Protein AF-A0A398AAV7-F1 (afdb_monomer)

Foldseek 3Di:
DDDDDDDDDDDDDDDDDDDDDPPDPQPKDKDDWDFFPDAAKDWQDFAPAWFKKKFAEEQFTQWIKTWAHHPNDTDTDDIFGAPDHDDMDMDGAPPPVKFWFKKKFAWDAPDPPGGIATQFIWTDIPVGIDDGDGDRDHHMDMDGHDQKGFGIKIAGYDSGGRIIMTIIGHPDPCPPVVVVVVVVVVVVVVVD

Secondary structure (DSSP, 8-state):
---------------------------EEEEEEEE-S-SEEEE----SEEEEEEEEESSSEEEEEEEEEETTEEEEPPPEE-S--SEEEEEE--TTT--EEEEEEEEE-SSTTSPPEEEEEEEEESS-EEEEEE---SEEEEEE-TT-EEEEEEEEESSSEEEEEEEEEPPP-THHHHHHHHHHHHHTTT--

Solvent-accessible surface area (backbone atoms only — not comparable to full-atom values): 10726 Å² total; per-residue (Å²): 137,85,79,86,86,80,90,79,88,84,85,88,78,90,78,91,76,80,87,84,82,85,68,78,78,74,68,63,47,79,48,77,68,50,57,28,89,42,55,47,79,50,67,80,50,83,48,74,24,54,37,33,43,38,41,27,18,48,81,26,33,12,22,42,34,39,28,30,26,54,93,90,38,83,42,74,56,71,74,44,29,33,89,54,53,85,44,74,51,76,48,75,45,61,60,86,87,28,43,41,29,30,43,34,34,14,23,33,44,92,48,98,90,48,64,27,22,28,11,19,44,28,44,28,38,81,82,51,75,47,68,79,42,46,32,92,46,71,51,74,49,75,49,74,49,86,78,37,34,47,17,27,46,32,34,18,25,42,71,30,24,10,21,44,24,39,31,29,42,58,69,74,78,55,74,60,59,56,52,50,54,52,49,51,58,52,53,63,63,71,80,104

Sequence (192 aa):
MRRMPFSIHCRHSLGHMDQQQQGDKNLSVFVGPWGGNGGTAWDDGIYHGVREIKLVYDHCIDSISLVYDKNGKAVRSEKHGGQGGNKTTEIKLQYPEEYLIGVSGYYCPVVHSGTPVIRSMTFKSNKQVYGPYGVEQGTPFSFSVNGGRIVGMNGRSGWYLDSIGFHLSRPKSTKVIHKLRKKIHWFTRMVA

Organism: Brassica campestris (NCBI:txid3711)

InterPro domains:
  IPR001229 Jacalin-like lectin domain [PF01419] (31-167)
  IPR001229 Jacalin-like lectin domain [PS51752] (28-170)
  IPR001229 Jacalin-like lectin domain [SM00915] (39-170)
  IPR033734 Jacalin-like lectin domain, plant [cd09612] (39-169)
  IPR036404 Jacalin-like lectin domain superfamily [G3DSA:2.100.10.30] (14-169)
  IPR036404 Jacalin-like lectin domain superfamily [SSF51101] (31-168)

pLDDT: mean 83.16, std 23.88, range [27.45, 98.88]

Structure (mmCIF, N/CA/C/O backbone):
data_AF-A0A398AAV7-F1
#
_entry.id   AF-A0A398AAV7-F1
#
loop_
_atom_site.group_PDB
_atom_site.id
_atom_site.type_symbol
_atom_site.label_atom_id
_atom_site.label_alt_id
_atom_site.label_comp_id
_atom_site.label_asym_id
_atom_site.label_entity_id
_atom_site.label_seq_id
_atom_site.pdbx_PDB_ins_code
_atom_site.Cartn_x
_atom_site.Cartn_y
_atom_site.Cartn_z
_atom_site.occupancy
_atom_site.B_iso_or_equiv
_atom_site.auth_seq_id
_atom_site.auth_comp_id
_atom_site.auth_asym_id
_atom_site.auth_atom_id
_atom_site.pdbx_PDB_model_num
ATOM 1 N N . MET A 1 1 ? 29.484 -51.579 46.350 1.00 40.28 1 MET A N 1
ATOM 2 C CA . MET A 1 1 ? 28.497 -50.495 46.579 1.00 40.28 1 MET A CA 1
ATOM 3 C C . MET A 1 1 ? 27.115 -51.138 46.681 1.00 40.28 1 MET A C 1
ATOM 5 O O . MET A 1 1 ? 26.643 -51.674 45.699 1.00 40.28 1 MET A O 1
ATOM 9 N N . ARG A 1 2 ? 26.695 -51.547 47.884 1.00 32.09 2 ARG A N 1
ATOM 10 C CA . ARG A 1 2 ? 25.664 -50.909 48.737 1.00 32.09 2 ARG A CA 1
ATOM 11 C C . ARG A 1 2 ? 24.316 -50.615 48.041 1.00 32.09 2 ARG A C 1
ATOM 13 O O . ARG A 1 2 ? 24.199 -49.611 47.364 1.00 32.09 2 ARG A O 1
ATOM 20 N N . ARG A 1 3 ? 23.344 -51.478 48.390 1.00 31.30 3 ARG A N 1
ATOM 21 C CA . ARG A 1 3 ? 21.891 -51.283 48.610 1.00 31.30 3 ARG A CA 1
ATOM 22 C C . ARG A 1 3 ? 21.035 -50.722 47.453 1.00 31.30 3 ARG A C 1
ATOM 24 O O . ARG A 1 3 ? 21.201 -49.585 47.042 1.00 31.30 3 ARG A O 1
ATOM 31 N N . MET A 1 4 ? 20.028 -51.521 47.060 1.00 40.75 4 MET A N 1
ATOM 32 C CA . MET A 1 4 ? 18.739 -51.081 46.475 1.00 40.75 4 MET A CA 1
ATOM 33 C C . MET A 1 4 ? 18.204 -49.858 47.250 1.00 40.75 4 MET A C 1
ATOM 35 O O . MET A 1 4 ? 18.535 -49.763 48.443 1.00 40.75 4 MET A O 1
ATOM 39 N N . PRO A 1 5 ? 17.345 -48.977 46.677 1.00 42.31 5 PRO A N 1
ATOM 40 C CA . PRO A 1 5 ? 15.913 -49.237 46.907 1.00 42.31 5 PRO A CA 1
ATOM 41 C C . PRO A 1 5 ? 14.828 -48.496 46.059 1.00 42.31 5 PRO A C 1
ATOM 43 O O . PRO A 1 5 ? 15.099 -47.605 45.266 1.00 42.31 5 PRO A O 1
ATOM 46 N N . PHE A 1 6 ? 13.578 -48.867 46.384 1.00 29.17 6 PHE A N 1
ATOM 47 C CA . PHE A 1 6 ? 12.321 -48.095 46.470 1.00 29.17 6 PHE A CA 1
ATOM 48 C C . PHE A 1 6 ? 11.616 -47.571 45.206 1.00 29.17 6 PHE A C 1
ATOM 50 O O . PHE A 1 6 ? 11.973 -46.563 44.608 1.00 29.17 6 PHE A O 1
ATOM 57 N N . SER A 1 7 ? 10.450 -48.179 44.958 1.00 37.31 7 SER A N 1
ATOM 58 C CA . SER A 1 7 ? 9.261 -47.476 44.475 1.00 37.31 7 SER A CA 1
ATOM 59 C C . SER A 1 7 ? 8.739 -46.548 45.582 1.00 37.31 7 SER A C 1
ATOM 61 O O . SER A 1 7 ? 8.558 -46.993 46.717 1.00 37.31 7 SER A O 1
ATOM 63 N N . ILE A 1 8 ? 8.500 -45.274 45.256 1.00 39.28 8 ILE A N 1
ATOM 64 C CA . ILE A 1 8 ? 7.784 -44.309 46.100 1.00 39.28 8 ILE A CA 1
ATOM 65 C C . ILE A 1 8 ? 6.620 -43.752 45.283 1.00 39.28 8 ILE A C 1
ATOM 67 O O . ILE A 1 8 ? 6.800 -43.078 44.272 1.00 39.28 8 ILE A O 1
ATOM 71 N N . HIS A 1 9 ? 5.415 -44.037 45.760 1.00 34.78 9 HIS A N 1
ATOM 72 C CA . HIS A 1 9 ? 4.228 -43.233 45.510 1.00 34.78 9 HIS A CA 1
ATOM 73 C C . HIS A 1 9 ? 4.334 -41.922 46.300 1.00 34.78 9 HIS A C 1
ATOM 75 O O . HIS A 1 9 ? 4.628 -41.961 47.492 1.00 34.78 9 HIS A O 1
ATOM 81 N N . CYS A 1 10 ? 3.976 -40.788 45.694 1.00 27.66 10 CYS A N 1
ATOM 82 C CA . CYS A 1 10 ? 3.442 -39.659 46.452 1.00 27.66 10 CYS A CA 1
ATOM 83 C C . CYS A 1 10 ? 2.371 -38.915 45.640 1.00 27.66 10 CYS A C 1
ATOM 85 O O . CYS A 1 10 ? 2.577 -38.566 44.480 1.00 27.66 10 CYS A O 1
ATOM 87 N N . ARG A 1 11 ? 1.203 -38.747 46.270 1.00 34.62 11 ARG A N 1
ATOM 88 C CA . ARG A 1 11 ? 0.033 -37.979 45.820 1.00 34.62 11 ARG A CA 1
ATOM 89 C C . ARG A 1 11 ? 0.125 -36.523 46.302 1.00 34.62 11 ARG A C 1
ATOM 91 O O . ARG A 1 11 ? 0.827 -36.243 47.265 1.00 34.62 11 ARG A O 1
ATOM 98 N N . HIS A 1 12 ? -0.762 -35.703 45.722 1.00 27.45 12 HIS A N 1
ATOM 99 C CA . HIS A 1 12 ? -1.171 -34.329 46.074 1.00 27.45 12 HIS A CA 1
ATOM 100 C C . HIS A 1 12 ? -0.272 -33.235 45.470 1.00 27.45 12 HIS A C 1
ATOM 102 O O . HIS A 1 12 ? 0.939 -33.364 45.466 1.00 27.45 12 HIS A O 1
ATOM 108 N N . SER A 1 13 ? -0.774 -32.130 44.918 1.00 28.39 13 SER A N 1
ATOM 109 C CA . SER A 1 13 ? -2.087 -31.491 45.027 1.00 28.39 13 SER A CA 1
ATOM 110 C C . SER A 1 13 ? -2.306 -30.538 43.842 1.00 28.39 13 SER A C 1
ATOM 112 O O . SER A 1 13 ? -1.350 -29.956 43.343 1.00 28.39 13 SER A O 1
ATOM 114 N N . LEU A 1 14 ? -3.573 -30.394 43.447 1.00 32.94 14 LEU A N 1
ATOM 115 C CA . LEU A 1 14 ? -4.232 -29.212 42.871 1.00 32.94 14 LEU A CA 1
ATOM 116 C C . LEU A 1 14 ? -3.358 -28.139 42.190 1.00 32.94 14 LEU A C 1
ATOM 118 O O . LEU A 1 14 ? -2.832 -27.234 42.831 1.00 32.94 14 LEU A O 1
ATOM 122 N N . GLY A 1 15 ? -3.394 -28.155 40.859 1.00 28.11 15 GLY A N 1
ATOM 123 C CA . GLY A 1 15 ? -3.260 -26.970 40.019 1.00 28.11 15 GLY A CA 1
ATOM 124 C C . GLY A 1 15 ? -4.440 -26.927 39.053 1.00 28.11 15 GLY A C 1
ATOM 125 O O . GLY A 1 15 ? -4.391 -27.525 37.984 1.00 28.11 15 GLY A O 1
ATOM 126 N N . HIS A 1 16 ? -5.525 -26.269 39.463 1.00 33.84 16 HIS A N 1
ATOM 127 C CA . HIS A 1 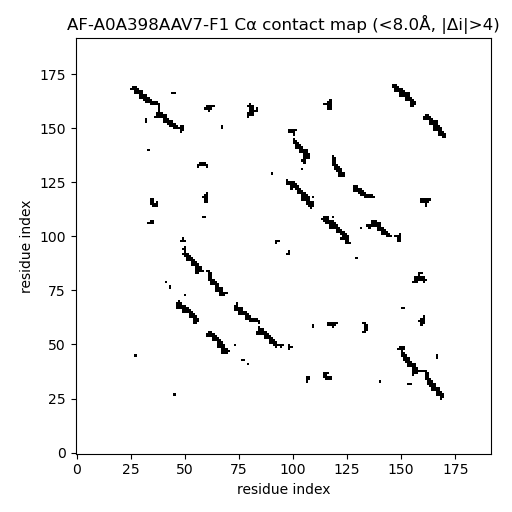16 ? -6.538 -25.761 38.541 1.00 33.84 16 HIS A CA 1
ATOM 128 C C . HIS A 1 16 ? -5.832 -24.780 37.597 1.00 33.84 16 HIS A C 1
ATOM 130 O O . HIS A 1 16 ? -5.336 -23.762 38.069 1.00 33.84 16 HIS A O 1
ATOM 136 N N . MET A 1 17 ? -5.785 -25.068 36.298 1.00 29.25 17 MET A N 1
ATOM 137 C CA . MET A 1 17 ? -5.593 -24.043 35.272 1.00 29.25 17 MET A CA 1
ATOM 138 C C . MET A 1 17 ? -6.523 -24.347 34.103 1.00 29.25 17 MET A C 1
ATOM 140 O O . MET A 1 17 ? -6.237 -25.152 33.223 1.00 29.25 17 MET A O 1
ATOM 144 N N . ASP A 1 18 ? -7.698 -23.745 34.245 1.00 30.50 18 ASP A N 1
ATOM 145 C CA . ASP A 1 18 ? -8.522 -23.096 33.238 1.00 30.50 18 ASP A CA 1
ATOM 146 C C . ASP A 1 18 ? -8.671 -23.742 31.860 1.00 30.50 18 ASP A C 1
ATOM 148 O O . ASP A 1 18 ? -7.804 -23.761 30.987 1.00 30.50 18 ASP A O 1
ATOM 152 N N . GLN A 1 19 ? -9.915 -24.169 31.668 1.00 33.09 19 GLN A N 1
ATOM 153 C CA . GLN A 1 19 ? -10.574 -24.313 30.390 1.00 33.09 19 GLN A CA 1
ATOM 154 C C . GLN A 1 19 ? -10.477 -23.031 29.543 1.00 33.09 19 GLN A C 1
ATOM 156 O O . GLN A 1 19 ? -10.442 -21.917 30.055 1.00 33.09 19 GLN A O 1
ATOM 161 N N . GLN A 1 20 ? -10.663 -23.248 28.239 1.00 35.56 20 GLN A N 1
ATOM 162 C CA . GLN A 1 20 ? -11.056 -22.290 27.201 1.00 35.56 20 GLN A CA 1
ATOM 163 C C . GLN A 1 20 ? -9.919 -21.607 26.437 1.00 35.56 20 GLN A C 1
ATOM 165 O O . GLN A 1 20 ? -9.517 -20.485 26.708 1.00 35.56 20 GLN A O 1
ATOM 170 N N . GLN A 1 21 ? -9.583 -22.219 25.302 1.00 39.88 21 GLN A N 1
ATOM 171 C CA . GLN A 1 21 ? -9.499 -21.475 24.047 1.00 39.88 21 GLN A CA 1
ATOM 172 C C . GLN A 1 21 ? -10.132 -22.300 22.921 1.00 39.88 21 GLN A C 1
ATOM 174 O O . GLN A 1 21 ? -9.492 -22.738 21.970 1.00 39.88 21 GLN A O 1
ATOM 179 N N . GLN A 1 22 ? -11.452 -22.483 23.012 1.00 35.97 22 GLN A N 1
ATOM 180 C CA . GLN A 1 22 ? -12.274 -22.710 21.824 1.00 35.97 22 GLN A CA 1
ATOM 181 C C . GLN A 1 22 ? -12.366 -21.360 21.093 1.00 35.97 22 GLN A C 1
ATOM 183 O O . GLN A 1 22 ? -13.341 -20.623 21.222 1.00 35.97 22 GLN A O 1
ATOM 188 N N . GLY A 1 23 ? -11.276 -20.978 20.425 1.00 31.22 23 GLY A N 1
ATOM 189 C CA . GLY A 1 23 ? -11.161 -19.710 19.718 1.00 31.22 23 GLY A CA 1
ATOM 190 C C . GLY A 1 23 ? -12.145 -19.661 18.558 1.00 31.22 23 GLY A C 1
ATOM 191 O O . GLY A 1 23 ? -12.035 -20.426 17.601 1.00 31.22 23 GLY A O 1
ATOM 192 N N . ASP A 1 24 ? -13.112 -18.755 18.662 1.00 40.06 24 ASP A N 1
ATOM 193 C CA . ASP A 1 24 ? -13.909 -18.242 17.557 1.00 40.06 24 ASP A CA 1
ATOM 194 C C . ASP A 1 24 ? -13.027 -18.078 16.307 1.00 40.06 24 ASP A C 1
ATOM 196 O O . ASP A 1 24 ? -12.199 -17.166 16.238 1.00 40.06 24 ASP A O 1
ATOM 200 N N . LYS A 1 25 ? -13.185 -18.957 15.312 1.00 43.78 25 LYS A N 1
ATOM 201 C CA . LYS A 1 25 ? -12.538 -18.793 14.008 1.00 43.78 25 LYS A CA 1
ATOM 202 C C . LYS A 1 25 ? -13.122 -17.533 13.370 1.00 43.78 25 LYS A C 1
ATOM 204 O O . LYS A 1 25 ? -14.162 -17.590 12.716 1.00 43.78 25 LYS A O 1
ATOM 209 N N . ASN A 1 26 ? -12.491 -16.380 13.592 1.00 56.53 26 ASN A N 1
ATOM 210 C CA . ASN A 1 26 ? -12.709 -15.203 12.762 1.00 56.53 26 ASN A CA 1
ATOM 211 C C . ASN A 1 26 ? -12.429 -15.644 11.324 1.00 56.53 26 ASN A C 1
ATOM 213 O O . ASN A 1 26 ? -11.292 -15.946 10.979 1.00 56.53 26 ASN A O 1
ATOM 217 N N . LEU A 1 27 ? -13.483 -15.761 10.514 1.00 64.12 27 LEU A N 1
ATOM 218 C CA . LEU A 1 27 ? -13.371 -16.095 9.099 1.00 64.12 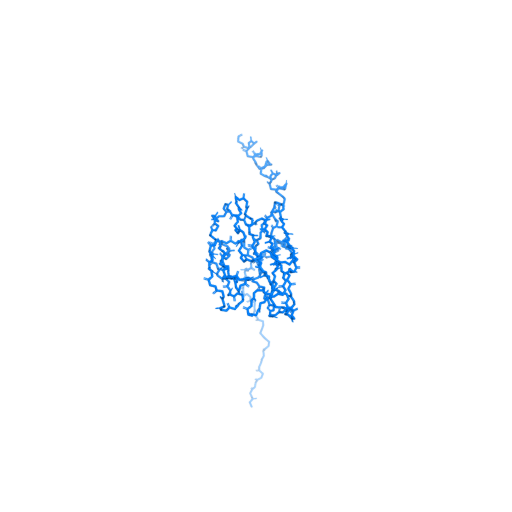27 LEU A CA 1
ATOM 219 C C . LEU A 1 27 ? -12.718 -14.904 8.395 1.00 64.12 27 LEU A C 1
ATOM 221 O O . LEU A 1 27 ? -13.403 -13.979 7.955 1.00 64.12 27 LEU A O 1
ATOM 225 N N . SER A 1 28 ? -11.389 -14.902 8.350 1.00 74.62 28 SER A N 1
ATOM 226 C CA . SER A 1 28 ? -10.622 -13.986 7.523 1.00 74.62 28 SER A CA 1
ATOM 227 C C . SER A 1 28 ? -10.657 -14.475 6.081 1.00 74.62 28 SER A C 1
ATOM 229 O O . SER A 1 28 ? -10.368 -15.641 5.813 1.00 74.62 28 SER A O 1
ATOM 231 N N . VAL A 1 29 ? -11.027 -13.596 5.153 1.00 88.69 29 VAL A N 1
ATOM 232 C CA . VAL A 1 29 ? -11.006 -13.894 3.714 1.00 88.69 29 VAL A CA 1
ATOM 233 C C . VAL A 1 29 ? -9.781 -13.230 3.108 1.00 88.69 29 VAL A C 1
ATOM 235 O O . VAL A 1 29 ? -9.521 -12.063 3.392 1.00 88.69 29 VAL A O 1
ATOM 238 N N . PHE A 1 30 ? -9.060 -13.966 2.271 1.00 91.50 30 PHE A N 1
ATOM 239 C CA . PHE A 1 30 ? -7.943 -13.447 1.496 1.00 91.50 30 PHE A CA 1
ATOM 240 C C . PHE A 1 30 ? -8.401 -13.063 0.082 1.00 91.50 30 PHE A C 1
ATOM 242 O O . PHE A 1 30 ? -9.197 -13.785 -0.522 1.00 91.50 30 PHE A O 1
ATOM 249 N N . VAL A 1 31 ? -7.911 -11.937 -0.442 1.00 94.12 31 VAL A N 1
ATOM 250 C CA . VAL A 1 31 ? -8.149 -11.494 -1.824 1.00 94.12 31 VAL A CA 1
ATOM 251 C C . VAL A 1 31 ? -6.855 -11.002 -2.477 1.00 94.12 31 VAL A C 1
ATOM 253 O O . VAL A 1 31 ? -6.058 -10.311 -1.840 1.00 94.12 31 VAL A O 1
ATOM 256 N N . GLY A 1 32 ? -6.674 -11.336 -3.757 1.00 94.56 32 GLY A N 1
ATOM 257 C CA . GLY A 1 32 ? -5.451 -11.065 -4.518 1.00 94.56 32 GLY A CA 1
ATOM 258 C C . GLY A 1 32 ? -4.505 -12.281 -4.571 1.00 94.56 32 GLY A C 1
ATOM 259 O O . GLY A 1 32 ? -4.984 -13.412 -4.459 1.00 94.56 32 GLY A O 1
ATOM 260 N N . PRO A 1 33 ? -3.184 -12.074 -4.743 1.00 96.81 33 PRO A N 1
ATOM 261 C CA . PRO A 1 33 ? -2.532 -10.783 -4.966 1.00 96.81 33 PRO A CA 1
ATOM 262 C C . PRO A 1 33 ? -2.724 -10.273 -6.406 1.00 96.81 33 PRO A C 1
ATOM 264 O O . PRO A 1 33 ? -2.848 -11.057 -7.345 1.00 96.81 33 PRO A O 1
ATOM 267 N N . TRP A 1 34 ? -2.723 -8.952 -6.584 1.00 98.62 34 TRP A N 1
ATOM 268 C CA . TRP A 1 34 ? -2.610 -8.295 -7.893 1.00 98.62 34 TRP A CA 1
ATOM 269 C C . TRP A 1 34 ? -1.186 -7.791 -8.085 1.00 98.62 34 TRP A C 1
ATOM 271 O O . TRP A 1 34 ? -0.575 -7.343 -7.119 1.00 98.62 34 TRP A O 1
ATOM 281 N N . GLY A 1 35 ? -0.664 -7.834 -9.310 1.00 98.25 35 GLY A N 1
ATOM 282 C CA . GLY A 1 35 ? 0.705 -7.419 -9.623 1.00 98.25 35 GLY A CA 1
ATOM 283 C C . GLY A 1 35 ? 1.512 -8.513 -10.319 1.00 98.25 35 GLY A C 1
ATOM 284 O O . GLY A 1 35 ? 0.947 -9.383 -10.984 1.00 98.25 35 GLY A O 1
ATOM 285 N N . GLY A 1 36 ? 2.837 -8.441 -10.204 1.00 97.62 36 GLY A N 1
ATOM 286 C CA . GLY A 1 36 ? 3.769 -9.401 -10.794 1.00 97.62 36 GLY A CA 1
ATOM 287 C C . GLY A 1 36 ? 4.317 -10.439 -9.813 1.00 97.62 36 GLY A C 1
ATOM 288 O O . GLY A 1 36 ? 4.134 -10.366 -8.600 1.00 97.62 36 GLY A O 1
ATOM 289 N N . ASN A 1 37 ? 5.052 -11.407 -10.368 1.00 97.19 37 ASN A N 1
ATOM 290 C CA . ASN A 1 37 ? 5.691 -12.501 -9.623 1.00 97.19 37 ASN A CA 1
ATOM 291 C C . ASN A 1 37 ? 7.131 -12.184 -9.172 1.00 97.19 37 ASN A C 1
ATOM 293 O O . ASN A 1 37 ? 7.828 -13.076 -8.688 1.00 97.19 37 ASN A O 1
ATOM 297 N N . GLY A 1 38 ? 7.589 -10.940 -9.351 1.00 97.12 38 GLY A N 1
ATOM 298 C CA . GLY A 1 38 ? 8.912 -10.489 -8.920 1.00 97.12 38 GLY A CA 1
ATOM 299 C C . GLY A 1 38 ? 9.030 -10.366 -7.398 1.00 97.12 38 GLY A C 1
ATOM 300 O O . GLY A 1 38 ? 8.103 -10.702 -6.656 1.00 97.12 38 GLY A O 1
ATOM 301 N N . GLY A 1 39 ? 10.193 -9.912 -6.931 1.00 97.56 39 GLY A N 1
ATOM 302 C CA . GLY A 1 39 ? 10.461 -9.684 -5.510 1.00 97.56 39 GLY A CA 1
ATOM 303 C C . GLY A 1 39 ? 10.344 -10.927 -4.616 1.00 97.56 39 GLY A C 1
ATOM 304 O O . GLY A 1 39 ? 10.193 -12.064 -5.079 1.00 97.56 39 GLY A O 1
ATOM 305 N N . THR A 1 40 ? 10.391 -10.692 -3.305 1.00 98.56 40 THR A N 1
ATOM 306 C CA . THR A 1 40 ? 10.217 -11.708 -2.256 1.00 98.56 40 THR A CA 1
ATOM 307 C C . THR A 1 40 ? 8.832 -11.581 -1.634 1.00 98.56 40 THR A C 1
ATOM 309 O O . THR A 1 40 ? 8.347 -10.469 -1.428 1.00 98.56 40 THR A O 1
ATOM 312 N N . ALA A 1 41 ? 8.189 -12.717 -1.348 1.00 98.62 41 ALA A N 1
ATOM 313 C CA . ALA A 1 41 ? 6.881 -12.739 -0.701 1.00 98.62 41 ALA A CA 1
ATOM 314 C C . ALA A 1 41 ? 6.957 -12.274 0.758 1.00 98.62 41 ALA A C 1
ATOM 316 O O . ALA A 1 41 ? 7.909 -12.595 1.469 1.00 98.62 41 ALA A O 1
ATOM 317 N N . TRP A 1 42 ? 5.921 -11.574 1.203 1.00 98.75 42 TRP A N 1
ATOM 318 C CA . TRP A 1 42 ? 5.745 -11.125 2.579 1.00 98.75 42 TRP A CA 1
ATOM 319 C C . TRP A 1 42 ? 4.262 -11.172 2.956 1.00 98.75 42 TRP A C 1
ATOM 321 O O . TRP A 1 42 ? 3.386 -11.066 2.096 1.00 98.75 42 TRP A O 1
ATOM 331 N N . ASP A 1 43 ? 3.980 -11.346 4.244 1.00 98.50 43 ASP A N 1
ATOM 332 C CA . ASP A 1 43 ? 2.633 -11.307 4.813 1.00 98.50 43 ASP A CA 1
ATOM 333 C C . ASP A 1 43 ? 2.728 -10.710 6.218 1.00 98.50 43 ASP A C 1
ATOM 335 O O . ASP A 1 43 ? 3.400 -11.275 7.083 1.00 98.50 43 ASP A O 1
ATOM 339 N N . ASP A 1 44 ? 2.078 -9.568 6.447 1.00 98.38 44 ASP A N 1
ATOM 340 C CA . ASP A 1 44 ? 2.047 -8.951 7.778 1.00 98.38 44 ASP A CA 1
ATOM 341 C C . ASP A 1 44 ? 1.163 -9.754 8.752 1.00 98.38 44 ASP A C 1
ATOM 343 O O . ASP A 1 44 ? 1.268 -9.621 9.971 1.00 98.38 44 ASP A O 1
ATOM 347 N N . GLY A 1 45 ? 0.280 -10.607 8.228 1.00 96.88 45 GLY A N 1
ATOM 348 C CA . GLY A 1 45 ? -0.696 -11.372 8.982 1.00 96.88 45 GLY A CA 1
ATOM 349 C C . GLY A 1 45 ? -1.999 -10.610 9.222 1.00 96.88 45 GLY A C 1
ATOM 350 O O . GLY A 1 45 ? -2.344 -9.645 8.539 1.00 96.88 45 GLY A O 1
ATOM 351 N N . ILE A 1 46 ? -2.772 -11.086 10.200 1.00 96.31 46 ILE A N 1
ATOM 352 C CA . ILE A 1 46 ? -4.124 -10.597 10.490 1.00 96.31 46 ILE A CA 1
ATOM 353 C C . ILE A 1 46 ? -4.127 -9.796 11.792 1.00 96.31 46 ILE A C 1
ATOM 355 O O . ILE A 1 46 ? -3.704 -10.274 12.847 1.00 96.31 46 ILE A O 1
ATOM 359 N N . TYR A 1 47 ? -4.691 -8.595 11.720 1.00 96.75 47 TYR A N 1
ATOM 360 C CA . TYR A 1 47 ? -4.825 -7.652 12.824 1.00 96.75 47 TYR A CA 1
ATOM 361 C C . TYR A 1 47 ? -6.295 -7.329 13.106 1.00 96.75 47 TYR A C 1
ATOM 363 O O . TYR A 1 47 ? -7.216 -7.953 12.581 1.00 96.75 47 TYR A O 1
ATOM 371 N N . HIS A 1 48 ? -6.541 -6.351 13.978 1.00 94.94 48 HIS A N 1
ATOM 372 C CA . HIS A 1 48 ? -7.893 -5.862 14.228 1.00 94.94 48 HIS A CA 1
ATOM 373 C C . HIS A 1 48 ? -8.296 -4.824 13.184 1.00 94.94 48 HIS A C 1
ATOM 375 O O . HIS A 1 48 ? -9.460 -4.796 12.793 1.00 94.94 48 HIS A O 1
ATOM 381 N N . GLY A 1 49 ? -7.360 -4.027 12.672 1.00 95.69 49 GLY A N 1
ATOM 382 C CA . GLY A 1 49 ? -7.598 -3.072 11.593 1.00 95.69 49 GLY A CA 1
ATOM 383 C C . GLY A 1 49 ? -6.339 -2.296 11.221 1.00 95.69 49 GLY A C 1
ATOM 384 O O . GLY A 1 49 ? -5.295 -2.456 11.849 1.00 95.69 49 GLY A O 1
ATOM 385 N N . VAL A 1 50 ? -6.452 -1.451 10.201 1.00 98.31 50 VAL A N 1
ATOM 386 C CA . VAL A 1 50 ? -5.399 -0.520 9.773 1.00 98.31 50 VAL A CA 1
ATOM 387 C C . VAL A 1 50 ? -5.632 0.835 10.442 1.00 98.31 50 VAL A C 1
ATOM 389 O O . VAL A 1 50 ? -6.769 1.300 10.494 1.00 98.31 50 VAL A O 1
ATOM 392 N N . ARG A 1 51 ? -4.568 1.457 10.955 1.00 98.75 51 ARG A N 1
ATOM 393 C CA . ARG A 1 51 ? -4.572 2.811 11.537 1.00 98.75 51 ARG A CA 1
ATOM 394 C C . ARG A 1 51 ? -3.902 3.820 10.609 1.00 98.75 51 ARG A C 1
ATOM 396 O O . ARG A 1 51 ? -4.414 4.920 10.429 1.00 98.75 51 ARG A O 1
ATOM 403 N N . GLU A 1 52 ? -2.776 3.435 10.017 1.00 98.81 52 GLU A N 1
ATOM 404 C CA . GLU A 1 52 ? -1.993 4.300 9.135 1.00 98.81 52 GLU A CA 1
ATOM 405 C C . GLU A 1 52 ? -1.430 3.511 7.956 1.00 98.81 52 GLU A C 1
ATOM 407 O O . GLU A 1 52 ? -1.072 2.339 8.101 1.00 98.81 52 GLU A O 1
ATOM 412 N N . ILE A 1 53 ? -1.334 4.172 6.805 1.00 98.88 53 ILE A N 1
ATOM 413 C CA . ILE A 1 53 ? -0.667 3.670 5.604 1.00 98.88 53 ILE A CA 1
ATOM 414 C C . ILE A 1 53 ? 0.356 4.714 5.183 1.00 98.88 53 ILE A C 1
ATOM 416 O O . ILE A 1 53 ? 0.011 5.883 5.018 1.00 98.88 53 ILE A O 1
ATOM 420 N N . LYS A 1 54 ? 1.593 4.292 4.959 1.00 98.81 54 LYS A N 1
ATOM 421 C CA . LYS A 1 54 ? 2.631 5.125 4.364 1.00 98.81 54 LYS A CA 1
ATOM 422 C C . LYS A 1 54 ? 3.051 4.526 3.034 1.00 98.81 54 LYS A C 1
ATOM 424 O O . LYS A 1 54 ? 3.474 3.372 2.993 1.00 98.81 54 LYS A O 1
ATOM 429 N N . LEU A 1 55 ? 2.954 5.324 1.975 1.00 98.56 55 LEU A N 1
ATOM 430 C CA . LEU A 1 55 ? 3.456 4.984 0.647 1.00 98.56 55 LEU A CA 1
ATOM 431 C C . LEU A 1 55 ? 4.624 5.892 0.276 1.00 98.56 55 LEU A C 1
ATOM 433 O O . LEU A 1 55 ? 4.569 7.102 0.508 1.00 98.56 55 LEU A O 1
ATOM 437 N N . VAL A 1 56 ? 5.624 5.307 -0.373 1.00 98.81 56 VAL A N 1
ATOM 438 C CA . VAL A 1 56 ? 6.650 6.023 -1.136 1.00 98.81 56 VAL A CA 1
ATOM 439 C C . VAL A 1 56 ? 6.470 5.651 -2.602 1.00 98.81 56 VAL A C 1
ATOM 441 O O . VAL A 1 56 ? 6.298 4.473 -2.917 1.00 98.81 56 VAL A O 1
ATOM 444 N N . TYR A 1 57 ? 6.434 6.645 -3.484 1.00 98.62 57 TYR A N 1
ATOM 445 C CA . TYR A 1 57 ? 6.109 6.445 -4.893 1.00 98.62 57 TYR A CA 1
ATOM 446 C C . TYR A 1 57 ? 6.718 7.526 -5.791 1.00 98.62 57 TYR A C 1
ATOM 448 O O . TYR A 1 57 ? 7.085 8.612 -5.337 1.00 98.62 57 TYR A O 1
ATOM 456 N N . ASP A 1 58 ? 6.763 7.235 -7.088 1.00 96.25 58 ASP A N 1
ATOM 457 C CA . ASP A 1 58 ? 6.838 8.237 -8.155 1.00 96.25 58 ASP A CA 1
ATOM 458 C C . ASP A 1 58 ? 6.127 7.722 -9.418 1.00 96.25 58 ASP A C 1
ATOM 460 O O . ASP A 1 58 ? 4.914 7.880 -9.554 1.00 96.25 58 ASP A O 1
ATOM 464 N N . HIS A 1 59 ? 6.842 7.021 -10.305 1.00 95.56 59 HIS A N 1
ATOM 465 C CA . HIS A 1 59 ? 6.272 6.385 -11.502 1.00 95.56 59 HIS A CA 1
ATOM 466 C C . HIS A 1 59 ? 5.580 5.035 -11.226 1.00 95.56 59 HIS A C 1
ATOM 468 O O . HIS A 1 59 ? 4.859 4.509 -12.082 1.00 95.56 59 HIS A O 1
ATOM 474 N N . CYS A 1 60 ? 5.818 4.474 -10.045 1.00 98.06 60 CYS A N 1
ATOM 475 C CA . CYS A 1 60 ? 5.216 3.273 -9.477 1.00 98.06 60 CYS A CA 1
ATOM 476 C C . CYS A 1 60 ? 5.213 3.391 -7.948 1.00 98.06 60 CYS A C 1
ATOM 478 O O . CYS A 1 60 ? 5.711 4.377 -7.402 1.00 98.06 60 CYS A O 1
ATOM 480 N N . ILE A 1 61 ? 4.658 2.398 -7.256 1.00 98.75 61 ILE A N 1
ATOM 481 C CA . ILE A 1 61 ? 4.779 2.294 -5.803 1.00 98.75 61 ILE A CA 1
ATOM 482 C C . ILE A 1 61 ? 6.137 1.675 -5.462 1.00 98.75 61 ILE A C 1
ATOM 484 O O . ILE A 1 61 ? 6.374 0.492 -5.711 1.00 98.75 61 ILE A O 1
ATOM 488 N N . ASP A 1 62 ? 7.027 2.477 -4.885 1.00 98.69 62 ASP A N 1
ATOM 489 C CA . ASP A 1 62 ? 8.353 2.039 -4.453 1.00 98.69 62 ASP A CA 1
ATOM 490 C C . ASP A 1 62 ? 8.285 1.220 -3.175 1.00 98.69 62 ASP A C 1
ATOM 492 O O . ASP A 1 62 ? 8.883 0.148 -3.097 1.00 98.69 62 ASP A O 1
ATOM 496 N N . SER A 1 63 ? 7.548 1.706 -2.175 1.00 98.81 63 SER A N 1
ATOM 497 C CA . SER A 1 63 ? 7.337 0.949 -0.946 1.00 98.81 63 SER A CA 1
ATOM 498 C C . SER A 1 63 ? 6.049 1.303 -0.214 1.00 98.81 63 SER A C 1
ATOM 500 O O . SER A 1 63 ? 5.488 2.390 -0.370 1.00 98.81 63 SER A O 1
ATOM 502 N N . ILE A 1 64 ? 5.604 0.364 0.619 1.00 98.88 64 ILE A N 1
ATOM 503 C CA . ILE A 1 64 ? 4.470 0.500 1.529 1.00 98.88 64 ILE A CA 1
ATOM 504 C C . ILE A 1 64 ? 4.872 0.050 2.938 1.00 98.88 64 ILE A C 1
ATOM 506 O O . ILE A 1 64 ? 5.636 -0.895 3.117 1.00 98.88 64 ILE A O 1
ATOM 510 N N . SER A 1 65 ? 4.355 0.732 3.955 1.00 98.69 65 SER A N 1
ATOM 511 C CA . SER A 1 65 ? 4.396 0.283 5.350 1.00 98.69 65 SER A CA 1
ATOM 512 C C . SER A 1 65 ? 3.119 0.711 6.061 1.00 98.69 65 SER A C 1
ATOM 514 O O . SER A 1 65 ? 2.465 1.674 5.651 1.00 98.69 65 SER A O 1
ATOM 516 N N . LEU A 1 66 ? 2.749 -0.007 7.115 1.00 98.69 66 LEU A N 1
ATOM 517 C CA . LEU A 1 66 ? 1.485 0.170 7.808 1.00 98.69 66 LEU A CA 1
ATOM 518 C C . LEU A 1 66 ? 1.680 0.306 9.314 1.00 98.69 66 LEU A C 1
ATOM 520 O O . LEU A 1 66 ? 2.640 -0.190 9.905 1.00 98.69 66 LEU A O 1
ATOM 524 N N . VAL A 1 67 ? 0.707 0.952 9.947 1.00 98.81 67 VAL A N 1
ATOM 525 C CA . VAL A 1 67 ? 0.459 0.810 11.379 1.00 98.81 67 VAL A CA 1
ATOM 526 C C . VAL A 1 67 ? -0.881 0.115 11.538 1.00 98.81 67 VAL A C 1
ATOM 528 O O . VAL A 1 67 ? -1.917 0.636 11.125 1.00 98.81 67 VAL A O 1
ATOM 531 N N . TYR A 1 68 ? -0.862 -1.058 12.153 1.00 98.75 68 TYR A N 1
ATOM 532 C CA . TYR A 1 68 ? -2.041 -1.851 12.455 1.00 98.75 68 TYR A CA 1
ATOM 533 C C . TYR A 1 68 ? -2.507 -1.646 13.895 1.00 98.75 68 TYR A C 1
ATOM 535 O O . TYR A 1 68 ? -1.755 -1.211 14.769 1.00 98.75 68 TYR A O 1
ATOM 543 N N . ASP A 1 69 ? -3.759 -2.006 14.156 1.00 98.38 69 ASP A N 1
ATOM 544 C CA . ASP A 1 69 ? -4.289 -2.188 15.499 1.00 98.38 69 ASP A CA 1
ATOM 545 C C . ASP A 1 69 ? -4.202 -3.654 15.937 1.00 98.38 69 ASP A C 1
ATOM 547 O O . ASP A 1 69 ? -4.758 -4.547 15.293 1.00 98.38 69 ASP A O 1
ATOM 551 N N . LYS A 1 70 ? -3.566 -3.912 17.078 1.00 96.56 70 LYS A N 1
ATOM 552 C CA . LYS A 1 70 ? -3.549 -5.218 17.740 1.00 96.56 70 LYS A CA 1
ATOM 553 C C . LYS A 1 70 ? -4.065 -5.056 19.164 1.00 96.56 70 LYS A C 1
ATOM 555 O O . LYS A 1 70 ? -3.326 -4.624 20.045 1.00 96.56 70 LYS A O 1
ATOM 560 N N . ASN A 1 71 ? -5.335 -5.403 19.389 1.00 94.31 71 ASN A N 1
ATOM 561 C CA . ASN A 1 71 ? -6.002 -5.271 20.690 1.00 94.31 71 ASN A CA 1
ATOM 562 C C . ASN A 1 71 ? -5.914 -3.842 21.264 1.00 94.31 71 ASN A C 1
ATOM 564 O O . ASN A 1 71 ? -5.533 -3.655 22.418 1.00 94.31 71 ASN A O 1
ATOM 568 N N . GLY A 1 72 ? -6.195 -2.824 20.443 1.00 95.06 72 GLY A N 1
ATOM 569 C CA . GLY A 1 72 ? -6.133 -1.418 20.854 1.00 95.06 72 GLY A CA 1
ATOM 570 C C . GLY A 1 72 ? -4.729 -0.802 20.856 1.00 95.06 72 GLY A C 1
ATOM 571 O O . GLY A 1 72 ? -4.611 0.411 21.028 1.00 95.06 72 GLY A O 1
ATOM 572 N N . LYS A 1 73 ? -3.666 -1.590 20.641 1.00 97.75 73 LYS A N 1
ATOM 573 C CA . LYS A 1 73 ? -2.283 -1.101 20.549 1.00 97.75 73 LYS A CA 1
ATOM 574 C C . LYS A 1 73 ? -1.844 -0.948 19.095 1.00 97.75 73 LYS A C 1
ATOM 576 O O . LYS A 1 73 ? -2.106 -1.821 18.270 1.00 97.75 73 LYS A O 1
ATOM 581 N N . ALA A 1 74 ? -1.136 0.138 18.797 1.00 98.31 74 ALA A N 1
ATOM 582 C CA . ALA A 1 74 ? -0.525 0.356 17.491 1.00 98.31 74 ALA A CA 1
ATOM 583 C C . ALA A 1 74 ? 0.698 -0.559 17.296 1.00 98.31 74 ALA A C 1
ATOM 585 O O . ALA A 1 74 ? 1.568 -0.619 18.164 1.00 98.31 74 ALA A O 1
ATOM 586 N N . VAL A 1 75 ? 0.767 -1.254 16.160 1.00 98.56 75 VAL A N 1
ATOM 587 C CA . VAL A 1 75 ? 1.887 -2.129 15.773 1.00 98.56 75 VAL A CA 1
ATOM 588 C C . VAL A 1 75 ? 2.330 -1.758 14.364 1.00 98.56 75 VAL A C 1
ATOM 590 O O . VAL A 1 75 ? 1.515 -1.772 13.445 1.00 98.56 75 VAL A O 1
ATOM 593 N N . ARG A 1 76 ? 3.606 -1.408 14.193 1.00 98.50 76 ARG A N 1
ATOM 594 C CA . ARG A 1 76 ? 4.175 -1.053 12.887 1.00 98.50 76 ARG A CA 1
ATOM 595 C C . ARG A 1 76 ? 4.560 -2.320 12.119 1.00 98.50 76 ARG A C 1
ATOM 597 O O . ARG A 1 76 ? 5.083 -3.249 12.729 1.00 98.50 76 ARG A O 1
ATOM 604 N N . SER A 1 77 ? 4.284 -2.351 10.819 1.00 98.56 77 SER A N 1
ATOM 605 C CA . SER A 1 77 ? 4.795 -3.382 9.913 1.00 98.56 77 SER A CA 1
ATOM 606 C C . SER A 1 77 ? 6.249 -3.103 9.533 1.00 98.56 77 SER A C 1
ATOM 608 O O . SER A 1 77 ? 6.747 -1.984 9.700 1.00 98.56 77 SER A O 1
ATOM 610 N N . GLU A 1 78 ? 6.894 -4.098 8.930 1.00 98.44 78 GLU A N 1
ATOM 611 C CA . GLU A 1 78 ? 8.094 -3.860 8.131 1.00 98.44 78 GLU A CA 1
ATOM 612 C C . GLU A 1 78 ? 7.768 -2.983 6.909 1.00 98.44 78 GLU A C 1
ATOM 614 O O . GLU A 1 78 ? 6.606 -2.830 6.509 1.00 98.44 78 GLU A O 1
ATOM 619 N N . LYS A 1 79 ? 8.801 -2.372 6.319 1.00 98.62 79 LYS A N 1
ATOM 620 C CA . LYS A 1 79 ? 8.679 -1.663 5.040 1.00 98.62 79 LYS A CA 1
ATOM 621 C C . LYS A 1 79 ? 8.827 -2.656 3.891 1.00 98.62 79 LYS A C 1
ATOM 623 O O . LYS A 1 79 ? 9.879 -3.274 3.752 1.00 98.62 79 LYS A O 1
ATOM 628 N N . HIS A 1 80 ? 7.829 -2.712 3.018 1.00 98.75 80 HIS A N 1
ATOM 629 C CA . HIS A 1 80 ? 7.801 -3.596 1.855 1.00 98.75 80 HIS A CA 1
ATOM 630 C C . HIS A 1 80 ? 8.096 -2.804 0.586 1.00 98.75 80 HIS A C 1
ATOM 632 O O . HIS A 1 80 ? 7.321 -1.920 0.225 1.00 98.75 80 HIS A O 1
ATOM 638 N N . GLY A 1 81 ? 9.218 -3.096 -0.074 1.00 98.50 81 GLY A N 1
ATOM 639 C CA . GLY A 1 81 ? 9.696 -2.387 -1.267 1.00 98.50 81 GLY A CA 1
ATOM 640 C C . GLY A 1 81 ? 11.020 -1.647 -1.066 1.00 98.50 81 GLY A C 1
ATOM 641 O O . GLY A 1 81 ? 11.627 -1.684 0.012 1.00 98.50 81 GLY A O 1
ATOM 642 N N . GLY A 1 82 ? 11.480 -0.970 -2.116 1.00 97.31 82 GLY A N 1
ATOM 643 C CA . GLY A 1 82 ? 12.819 -0.390 -2.193 1.00 97.31 82 GLY A CA 1
ATOM 644 C C . GLY A 1 82 ? 12.982 0.953 -1.484 1.00 97.31 82 GLY A C 1
ATOM 645 O O . GLY A 1 82 ? 12.120 1.410 -0.733 1.00 97.31 82 GLY A O 1
ATOM 646 N N . GLN A 1 83 ? 14.146 1.568 -1.696 1.00 96.38 83 GLN A N 1
ATOM 647 C CA . GLN A 1 83 ? 14.513 2.890 -1.159 1.00 96.38 83 GLN A CA 1
ATOM 648 C C . GLN A 1 83 ? 14.366 4.013 -2.202 1.00 96.38 83 GLN A C 1
ATOM 650 O O . GLN A 1 83 ? 14.913 5.096 -2.013 1.00 96.38 83 GLN A O 1
ATOM 655 N N . GLY A 1 84 ? 13.704 3.723 -3.326 1.00 95.19 84 GLY A N 1
ATOM 656 C CA . GLY A 1 84 ? 13.437 4.687 -4.388 1.00 95.19 84 GLY A CA 1
ATOM 657 C C . GLY A 1 84 ? 12.268 5.618 -4.066 1.00 95.19 84 GLY A C 1
ATOM 658 O O . GLY A 1 84 ? 11.860 5.764 -2.913 1.00 95.19 84 GLY A O 1
ATOM 659 N N . GLY A 1 85 ? 11.719 6.219 -5.121 1.00 93.88 85 GLY A N 1
ATOM 660 C CA . GLY A 1 85 ? 10.623 7.179 -5.051 1.00 93.88 85 GLY A CA 1
ATOM 661 C C . GLY A 1 85 ? 11.047 8.534 -4.483 1.00 93.88 85 GLY A C 1
ATOM 662 O O . GLY A 1 85 ? 12.019 8.666 -3.743 1.00 93.88 85 GLY A O 1
ATOM 663 N N . ASN A 1 86 ? 10.313 9.578 -4.858 1.00 96.19 86 ASN A N 1
ATOM 664 C CA . ASN A 1 86 ? 10.566 10.953 -4.407 1.00 96.19 86 ASN A CA 1
ATOM 665 C C . ASN A 1 86 ? 9.347 11.588 -3.724 1.00 96.19 86 ASN A C 1
ATOM 667 O O . ASN A 1 86 ? 9.478 12.632 -3.086 1.00 96.19 86 ASN A O 1
ATOM 671 N N . LYS A 1 87 ? 8.168 10.960 -3.818 1.00 98.50 87 LYS A N 1
ATOM 672 C CA . LYS A 1 87 ? 6.944 11.390 -3.143 1.00 98.50 87 LYS A CA 1
ATOM 673 C C . LYS A 1 87 ? 6.630 10.427 -2.015 1.00 98.50 87 LYS A C 1
ATOM 675 O O . LYS A 1 87 ? 6.738 9.213 -2.152 1.00 98.50 87 LYS A O 1
ATOM 680 N N . THR A 1 88 ? 6.210 10.986 -0.889 1.00 98.50 88 THR A N 1
ATOM 681 C CA . THR A 1 88 ? 5.727 10.228 0.265 1.00 98.50 88 THR A CA 1
ATOM 682 C C . THR A 1 88 ? 4.338 10.720 0.625 1.00 98.50 88 THR A C 1
ATOM 684 O O . THR A 1 88 ? 4.086 11.924 0.635 1.00 98.50 88 THR A O 1
ATOM 687 N N . THR A 1 89 ? 3.434 9.799 0.940 1.00 98.56 89 THR A N 1
ATOM 688 C CA . THR A 1 89 ? 2.136 10.136 1.529 1.00 98.56 89 THR A CA 1
ATOM 689 C C . THR A 1 89 ? 1.883 9.280 2.761 1.00 98.56 89 THR A C 1
ATOM 691 O O . THR A 1 89 ? 2.264 8.108 2.806 1.00 98.56 89 THR A O 1
ATOM 694 N N . GLU A 1 90 ? 1.250 9.883 3.761 1.00 98.56 90 GLU A N 1
ATOM 695 C CA . GLU A 1 90 ? 0.825 9.228 4.993 1.00 98.56 90 GLU A CA 1
ATOM 696 C C . GLU A 1 90 ? -0.687 9.402 5.133 1.00 98.56 90 GLU A C 1
ATOM 698 O O . GLU A 1 90 ? -1.198 10.517 5.236 1.00 98.56 90 GLU A O 1
ATOM 703 N N . ILE A 1 91 ? -1.406 8.285 5.129 1.00 98.69 91 ILE A N 1
ATOM 704 C CA . ILE A 1 91 ? -2.853 8.223 5.304 1.00 98.69 91 ILE A CA 1
ATOM 705 C C . ILE A 1 91 ? -3.113 7.806 6.744 1.00 98.69 91 ILE A C 1
ATOM 707 O O . ILE A 1 91 ? -2.935 6.640 7.096 1.00 98.69 91 ILE A O 1
ATOM 711 N N . LYS A 1 92 ? -3.544 8.756 7.574 1.00 98.62 92 LYS A N 1
ATOM 712 C CA . LYS A 1 92 ? -3.939 8.515 8.967 1.00 98.62 92 LYS A CA 1
ATOM 713 C C . LYS A 1 92 ? -5.453 8.403 9.040 1.00 98.62 92 LYS A C 1
ATOM 715 O O . LYS A 1 92 ? -6.158 9.391 8.848 1.00 98.62 92 LYS A O 1
ATOM 720 N N . LEU A 1 93 ? -5.941 7.194 9.300 1.00 98.62 93 LEU A N 1
ATOM 721 C CA . LEU A 1 93 ? -7.368 6.941 9.454 1.00 98.62 93 LEU A CA 1
ATOM 722 C C . LEU A 1 93 ? -7.814 7.402 10.840 1.00 98.62 93 LEU A C 1
ATOM 724 O O . LEU A 1 93 ? -7.114 7.187 11.834 1.00 98.62 93 LEU A O 1
ATOM 728 N N . GLN A 1 94 ? -9.011 7.979 10.925 1.00 98.38 94 GLN A N 1
ATOM 729 C CA . GLN A 1 94 ? -9.674 8.252 12.205 1.00 98.38 94 GLN A CA 1
ATOM 730 C C . GLN A 1 94 ? -10.155 6.936 12.846 1.00 98.38 94 GLN A C 1
ATOM 732 O O . GLN A 1 94 ? -11.347 6.643 12.853 1.00 98.38 94 GLN A O 1
ATOM 737 N N . TYR A 1 95 ? -9.227 6.093 13.300 1.00 96.38 95 TYR A N 1
ATOM 738 C CA . TYR A 1 95 ? -9.523 4.778 13.870 1.00 96.38 95 TYR A CA 1
ATOM 739 C C . TYR A 1 95 ? -10.139 4.901 15.280 1.00 96.38 95 TYR A C 1
ATOM 741 O O . TYR A 1 95 ? -9.555 5.605 16.107 1.00 96.38 95 TYR A O 1
ATOM 749 N N . PRO A 1 96 ? -11.196 4.131 15.624 1.00 95.94 96 PRO A N 1
ATOM 750 C CA . PRO A 1 96 ? -11.798 3.037 14.850 1.00 95.94 96 PRO A CA 1
ATOM 751 C C . PRO A 1 96 ? -12.960 3.431 13.919 1.00 95.94 96 PRO A C 1
ATOM 753 O O . PRO A 1 96 ? -13.503 2.554 13.244 1.00 95.94 96 PRO A O 1
ATOM 756 N N . GLU A 1 97 ? -13.373 4.699 13.882 1.00 96.75 97 GLU A N 1
ATOM 757 C CA . GLU A 1 97 ? -14.555 5.160 13.138 1.00 96.75 97 GLU A CA 1
ATOM 758 C C . GLU A 1 97 ? -14.350 5.162 11.615 1.00 96.75 97 GLU A C 1
ATOM 760 O O . GLU A 1 97 ? -15.311 5.065 10.846 1.00 96.75 97 GLU A O 1
ATOM 765 N N . GLU A 1 98 ? -13.105 5.303 11.174 1.00 98.06 98 GLU A N 1
ATOM 766 C CA . GLU A 1 98 ? -12.679 5.219 9.787 1.00 98.06 98 GLU A CA 1
ATOM 767 C C . GLU A 1 98 ? -11.837 3.965 9.546 1.00 98.06 98 GLU A C 1
ATOM 769 O O . GLU A 1 98 ? -10.855 3.702 10.239 1.00 98.06 98 GLU A O 1
ATOM 774 N N . TYR A 1 99 ? -12.226 3.186 8.543 1.00 96.88 99 TYR A N 1
ATOM 775 C CA . TYR A 1 99 ? -11.583 1.935 8.173 1.00 96.88 99 TYR A CA 1
ATOM 776 C C . TYR A 1 99 ? -11.661 1.710 6.666 1.00 96.88 99 TYR A C 1
ATOM 778 O O . TYR A 1 99 ? -12.587 2.160 5.988 1.00 96.88 99 TYR A O 1
ATOM 786 N N . LEU A 1 100 ? -10.677 0.984 6.137 1.00 97.56 100 LEU A N 1
ATOM 787 C CA . LEU A 1 100 ? -10.611 0.663 4.717 1.00 97.56 100 LEU A CA 1
ATOM 788 C C . LEU A 1 100 ? -11.681 -0.356 4.331 1.00 97.56 100 LEU A C 1
ATOM 790 O O . LEU A 1 100 ? -11.785 -1.429 4.935 1.00 97.56 100 LEU A O 1
ATOM 794 N N . ILE A 1 101 ? -12.418 -0.027 3.276 1.00 96.62 101 ILE A N 1
ATOM 795 C CA . ILE A 1 101 ? -13.460 -0.863 2.675 1.00 96.62 101 ILE A CA 1
ATOM 796 C C . ILE A 1 101 ? -13.147 -1.235 1.226 1.00 96.62 101 ILE A C 1
ATOM 798 O O . ILE A 1 101 ? -13.880 -2.020 0.634 1.00 96.62 101 ILE A O 1
ATOM 802 N N . GLY A 1 102 ? -12.087 -0.692 0.633 1.00 96.25 102 GLY A N 1
ATOM 803 C CA . GLY A 1 102 ? -11.699 -1.034 -0.726 1.00 96.25 102 GLY A CA 1
ATOM 804 C C . GLY A 1 102 ? -10.337 -0.486 -1.110 1.00 96.25 102 GLY A C 1
ATOM 805 O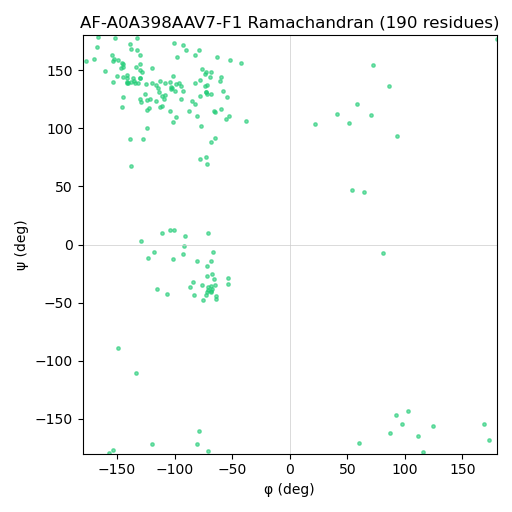 O . GLY A 1 102 ? -9.830 0.452 -0.493 1.00 96.25 102 GLY A O 1
ATOM 806 N N . VAL A 1 103 ? -9.763 -1.093 -2.140 1.00 98.12 103 VAL A N 1
ATOM 807 C CA . VAL A 1 103 ? -8.518 -0.665 -2.776 1.00 98.12 103 VAL A CA 1
ATOM 808 C C . VAL A 1 103 ? -8.671 -0.868 -4.273 1.00 98.12 103 VAL A C 1
ATOM 810 O O . VAL A 1 103 ? -9.207 -1.885 -4.712 1.00 98.12 103 VAL A O 1
ATOM 813 N N . SER A 1 104 ? -8.190 0.087 -5.052 1.00 98.69 104 SER A N 1
ATOM 814 C CA . SER A 1 104 ? -8.019 -0.051 -6.493 1.00 98.69 104 SER A CA 1
ATOM 815 C C . SER A 1 104 ? -6.644 0.444 -6.905 1.00 98.69 104 SER A C 1
ATOM 817 O O . SER A 1 104 ? -5.941 1.080 -6.121 1.00 98.69 104 SER A O 1
ATOM 819 N N . GLY A 1 105 ? -6.245 0.150 -8.131 1.00 98.75 105 GLY A N 1
ATOM 820 C CA . GLY A 1 105 ? -4.952 0.566 -8.640 1.00 98.75 105 GLY A CA 1
ATOM 821 C C . GLY A 1 105 ? -4.659 -0.034 -9.999 1.00 98.75 105 GLY A C 1
ATOM 822 O O . GLY A 1 105 ? -5.534 -0.617 -10.637 1.00 98.75 105 GLY A O 1
ATOM 823 N N . TYR A 1 106 ? -3.410 0.104 -10.422 1.00 98.88 106 TYR A N 1
ATOM 824 C CA . TYR A 1 106 ? -2.921 -0.412 -11.693 1.00 98.88 106 TYR A CA 1
ATOM 825 C C . TYR A 1 106 ? -1.595 -1.135 -11.503 1.00 98.88 106 TYR A C 1
ATOM 827 O O . TYR A 1 106 ? -0.824 -0.806 -10.599 1.00 98.88 106 TYR A O 1
ATOM 835 N N . TYR A 1 107 ? -1.310 -2.101 -12.372 1.00 98.75 107 TYR A N 1
ATOM 836 C CA . TYR A 1 107 ? -0.009 -2.757 -12.435 1.00 98.75 107 TYR A CA 1
ATOM 837 C C . TYR A 1 107 ? 0.418 -3.034 -13.880 1.00 98.75 107 TYR A C 1
ATOM 839 O O . TYR A 1 107 ? -0.379 -3.430 -14.732 1.00 98.75 107 TYR A O 1
ATOM 847 N N . CYS A 1 108 ? 1.704 -2.833 -14.148 1.00 98.38 108 CYS A N 1
ATOM 848 C CA . CYS A 1 108 ? 2.398 -3.226 -15.372 1.00 98.38 108 CYS A CA 1
ATOM 849 C C . CYS A 1 108 ? 3.914 -3.098 -15.162 1.00 98.38 108 CYS A C 1
ATOM 851 O O . CYS A 1 108 ? 4.352 -2.550 -14.145 1.00 98.38 108 CYS A O 1
ATOM 853 N N . PRO A 1 109 ? 4.741 -3.606 -16.089 1.00 97.88 109 PRO A N 1
ATOM 854 C CA . PRO A 1 109 ? 6.174 -3.341 -16.064 1.00 97.88 109 PRO A CA 1
ATOM 855 C C . PRO A 1 109 ? 6.482 -1.839 -16.167 1.00 97.88 109 PRO A C 1
ATOM 857 O O . PRO A 1 109 ? 5.797 -1.103 -16.878 1.00 97.88 109 PRO A O 1
ATOM 860 N N . VAL A 1 110 ? 7.526 -1.373 -15.474 1.00 94.31 110 VAL A N 1
ATOM 861 C CA . VAL A 1 110 ? 8.043 0.005 -15.640 1.00 94.31 110 VAL A CA 1
ATOM 862 C C . VAL A 1 110 ? 8.846 0.141 -16.936 1.00 94.31 110 VAL A C 1
ATOM 864 O O . VAL A 1 110 ? 8.766 1.161 -17.612 1.00 94.31 110 VAL A O 1
ATOM 867 N N . VAL A 1 111 ? 9.568 -0.916 -17.312 1.00 92.12 111 VAL A N 1
ATOM 868 C CA . VAL A 1 111 ? 10.332 -1.030 -18.562 1.00 92.12 111 VAL A CA 1
ATOM 869 C C . VAL A 1 111 ? 9.811 -2.211 -19.379 1.00 92.12 111 VAL A C 1
ATOM 871 O O . VAL A 1 111 ? 9.306 -3.172 -18.804 1.00 92.12 111 VAL A O 1
ATOM 874 N N . HIS A 1 112 ? 9.938 -2.161 -20.708 1.00 85.56 112 HIS A N 1
ATOM 875 C CA . HIS A 1 112 ? 9.284 -3.101 -21.638 1.00 85.56 112 HIS A CA 1
ATOM 876 C C . HIS A 1 112 ? 9.541 -4.594 -21.340 1.00 85.56 112 HIS A C 1
ATOM 878 O O . HIS A 1 112 ? 8.644 -5.410 -21.521 1.00 85.56 112 HIS A O 1
ATOM 884 N N . SER A 1 113 ? 10.727 -4.944 -20.832 1.00 88.88 113 SER A N 1
ATOM 885 C CA . SER A 1 113 ? 11.113 -6.327 -20.492 1.00 88.88 113 SER A CA 1
ATOM 886 C C . SER A 1 113 ? 11.098 -6.622 -18.984 1.00 88.88 113 SER A C 1
ATOM 888 O O . SER A 1 113 ? 11.672 -7.614 -18.541 1.00 88.88 113 SER A O 1
ATOM 890 N N . GLY A 1 114 ? 10.515 -5.732 -18.179 1.00 91.25 114 GLY A N 1
ATOM 891 C CA . GLY A 1 114 ? 10.469 -5.858 -16.723 1.00 91.25 114 GLY A CA 1
ATOM 892 C C . GLY A 1 114 ? 9.346 -6.773 -16.237 1.00 91.25 114 GLY A C 1
ATOM 893 O O . GLY A 1 114 ? 8.374 -7.030 -16.949 1.00 91.25 114 GLY A O 1
ATOM 894 N N . THR A 1 115 ? 9.434 -7.223 -14.985 1.00 95.00 115 THR A N 1
ATOM 895 C CA . THR A 1 115 ? 8.277 -7.830 -14.316 1.00 95.00 115 THR A CA 1
ATOM 896 C C . THR A 1 115 ? 7.255 -6.754 -13.939 1.00 95.00 115 THR A C 1
ATOM 898 O O . THR A 1 115 ? 7.644 -5.625 -13.626 1.00 95.00 115 THR A O 1
ATOM 901 N N . PRO A 1 116 ? 5.945 -7.063 -13.962 1.00 98.06 116 PRO A N 1
ATOM 902 C CA . PRO A 1 116 ? 4.934 -6.119 -13.511 1.00 98.06 116 PRO A CA 1
ATOM 903 C C . PRO A 1 116 ? 5.125 -5.728 -12.046 1.00 98.06 116 PRO A C 1
ATOM 905 O O . PRO A 1 116 ? 5.421 -6.581 -11.212 1.00 98.06 116 PRO A O 1
ATOM 908 N N . VAL A 1 117 ? 4.901 -4.452 -11.749 1.00 98.62 117 VAL A N 1
ATOM 909 C CA . VAL A 1 117 ? 4.877 -3.902 -10.388 1.00 98.62 117 VAL A CA 1
ATOM 910 C C . VAL A 1 117 ? 3.610 -3.079 -10.201 1.00 98.62 117 VAL A C 1
ATOM 912 O O . VAL A 1 117 ? 2.966 -2.689 -11.182 1.00 98.62 117 VAL A O 1
ATOM 915 N N . ILE A 1 118 ? 3.247 -2.788 -8.955 1.00 98.81 118 ILE A N 1
ATOM 916 C CA . ILE A 1 118 ? 2.137 -1.888 -8.653 1.00 98.81 118 ILE A CA 1
ATOM 917 C C . ILE A 1 118 ? 2.506 -0.479 -9.121 1.00 98.81 118 ILE A C 1
ATOM 919 O O . ILE A 1 118 ? 3.436 0.152 -8.620 1.00 98.81 118 ILE A O 1
ATOM 923 N N . ARG A 1 119 ? 1.770 0.020 -10.113 1.00 98.75 119 ARG A N 1
ATOM 924 C CA . ARG A 1 119 ? 1.974 1.344 -10.705 1.00 98.75 119 ARG A CA 1
ATOM 925 C C . ARG A 1 119 ? 1.223 2.422 -9.953 1.00 98.75 119 ARG A C 1
ATOM 927 O O . ARG A 1 119 ? 1.759 3.516 -9.798 1.00 98.75 119 ARG A O 1
ATOM 934 N N . SER A 1 120 ? 0.032 2.107 -9.454 1.00 98.81 120 SER A N 1
ATOM 935 C CA . SER A 1 120 ? -0.722 3.026 -8.613 1.00 98.81 120 SER A CA 1
ATOM 936 C C . SER A 1 120 ? -1.593 2.332 -7.581 1.00 98.81 120 SER A C 1
ATOM 938 O O . SER A 1 120 ? -1.951 1.161 -7.729 1.00 98.81 120 SER A O 1
ATOM 940 N N . MET A 1 121 ? -1.945 3.084 -6.538 1.00 98.75 121 MET A N 1
ATOM 941 C CA . MET A 1 121 ? -2.897 2.674 -5.511 1.00 98.75 121 MET A CA 1
ATOM 942 C C . MET A 1 121 ? -3.841 3.815 -5.136 1.00 98.75 121 MET A C 1
ATOM 944 O O . MET A 1 121 ? -3.423 4.958 -4.956 1.00 98.75 121 MET A O 1
ATOM 948 N N . THR A 1 122 ? -5.102 3.453 -4.936 1.00 98.88 122 THR A N 1
ATOM 949 C CA . THR A 1 122 ? -6.173 4.293 -4.404 1.00 98.88 122 THR A CA 1
ATOM 950 C C . THR A 1 122 ? -6.858 3.523 -3.283 1.00 98.88 122 THR A C 1
ATOM 952 O O . THR A 1 122 ? -7.322 2.399 -3.481 1.00 98.88 122 THR A O 1
ATOM 955 N N . PHE A 1 123 ? -6.940 4.120 -2.097 1.00 98.69 123 PHE A N 1
ATOM 956 C CA . PHE A 1 123 ? -7.583 3.516 -0.933 1.00 98.69 123 PHE A CA 1
ATOM 957 C C . PHE A 1 123 ? -8.951 4.140 -0.701 1.00 98.69 123 PHE A C 1
ATOM 959 O O . PHE A 1 123 ? -9.095 5.359 -0.681 1.00 98.69 123 PHE A O 1
ATOM 966 N N . LYS A 1 124 ? -9.957 3.304 -0.460 1.00 98.50 124 LYS A N 1
ATOM 967 C CA . LYS A 1 124 ? -11.306 3.739 -0.106 1.00 98.50 124 LYS A CA 1
ATOM 968 C C . LYS A 1 124 ? -11.599 3.369 1.341 1.00 98.50 124 LYS A C 1
ATOM 970 O O . LYS A 1 124 ? -11.606 2.185 1.692 1.00 98.50 124 LYS A O 1
ATOM 975 N N . SER A 1 125 ? -11.873 4.370 2.172 1.00 98.06 125 SER A N 1
ATOM 976 C CA . SER A 1 125 ? -12.434 4.180 3.507 1.00 98.06 125 SER A CA 1
ATOM 977 C C . SER A 1 125 ? -13.961 4.262 3.473 1.00 98.06 125 SER A C 1
ATOM 979 O O . SER A 1 125 ? -14.574 4.604 2.459 1.00 98.06 125 SER A O 1
ATOM 981 N N . ASN A 1 126 ? -14.603 3.935 4.591 1.00 97.31 126 ASN A N 1
ATOM 982 C CA . ASN A 1 126 ? -16.033 4.178 4.786 1.00 97.31 126 ASN A CA 1
ATOM 983 C C . ASN A 1 126 ? -16.404 5.673 4.849 1.00 97.31 126 ASN A C 1
ATOM 985 O O . ASN A 1 126 ? -17.592 5.976 4.916 1.00 97.31 126 ASN A O 1
ATOM 989 N N . LYS A 1 127 ? -15.425 6.589 4.852 1.00 97.94 127 LYS A N 1
ATOM 990 C CA . LYS A 1 127 ? -15.650 8.040 4.916 1.00 97.94 127 LYS A CA 1
ATOM 991 C C . LYS A 1 127 ? -15.201 8.776 3.654 1.00 97.94 127 LYS A C 1
ATOM 993 O O . LYS A 1 127 ? -15.870 9.719 3.248 1.00 97.94 127 LYS A O 1
ATOM 998 N N . GLN A 1 128 ? -14.089 8.373 3.044 1.00 98.12 128 GLN A N 1
ATOM 999 C CA . GLN A 1 128 ? -13.473 9.103 1.933 1.00 98.12 128 GLN A CA 1
ATOM 1000 C C . GLN A 1 128 ? -12.587 8.210 1.053 1.00 98.12 128 GLN A C 1
ATOM 1002 O O . GLN A 1 128 ? -12.465 7.002 1.267 1.00 98.12 128 GLN A O 1
ATOM 1007 N N . VAL A 1 129 ? -11.981 8.819 0.035 1.00 98.56 129 VAL A N 1
ATOM 1008 C CA . VAL A 1 129 ? -11.050 8.182 -0.901 1.00 98.56 129 VAL A CA 1
ATOM 1009 C C . VAL A 1 129 ? -9.699 8.891 -0.816 1.00 98.56 129 VAL A C 1
ATOM 1011 O O . VAL A 1 129 ? -9.651 10.115 -0.737 1.00 98.56 129 VAL A O 1
ATOM 1014 N N . TYR A 1 130 ? -8.614 8.118 -0.847 1.00 98.75 130 TYR A N 1
ATOM 1015 C CA . TYR A 1 130 ? -7.232 8.590 -0.818 1.00 98.75 130 TYR A CA 1
ATOM 1016 C C . TYR A 1 130 ? -6.488 8.120 -2.069 1.00 98.75 130 TYR A C 1
ATOM 1018 O O . TYR A 1 130 ? -6.433 6.916 -2.332 1.00 98.75 130 TYR A O 1
ATOM 1026 N N . GLY A 1 131 ? -5.891 9.054 -2.809 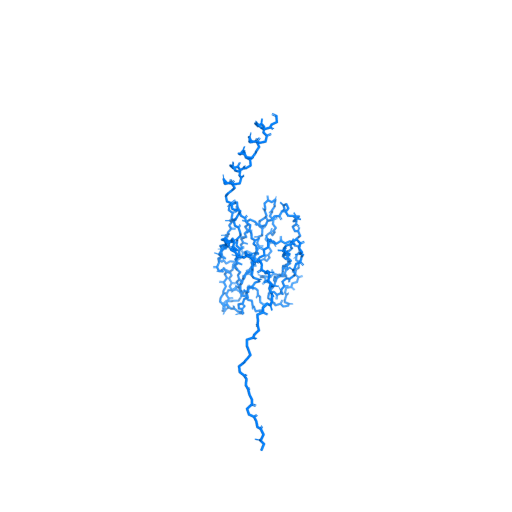1.00 97.62 131 GLY A N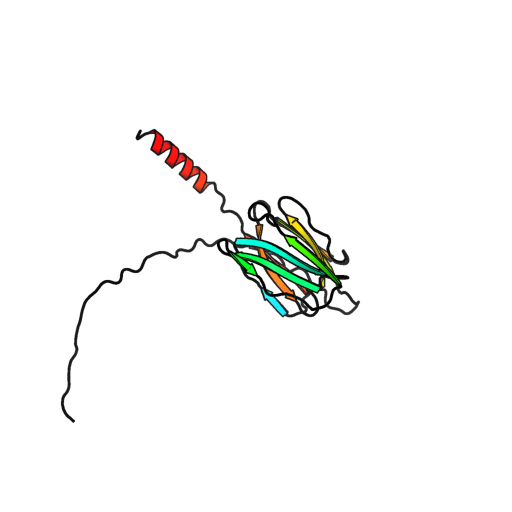 1
ATOM 1027 C CA . GLY A 1 131 ? -5.173 8.788 -4.058 1.00 97.62 131 GLY A CA 1
ATOM 1028 C C . GLY A 1 131 ? -5.893 9.350 -5.295 1.00 97.62 131 GLY A C 1
ATOM 1029 O O . GLY A 1 131 ? -6.792 10.181 -5.142 1.00 97.62 131 GLY A O 1
ATOM 1030 N N . PRO A 1 132 ? -5.510 8.914 -6.508 1.00 98.25 132 PRO A N 1
ATOM 1031 C CA . PRO A 1 132 ? -4.496 7.892 -6.779 1.00 98.25 132 PRO A CA 1
ATOM 1032 C C . PRO A 1 132 ? -3.075 8.350 -6.429 1.00 98.25 132 PRO A C 1
ATOM 1034 O O . PRO A 1 132 ? -2.733 9.525 -6.539 1.00 98.25 132 PRO A O 1
ATOM 1037 N N . TYR A 1 133 ? -2.239 7.400 -6.018 1.00 98.62 133 TYR A N 1
ATOM 1038 C CA . TYR A 1 133 ? -0.800 7.588 -5.824 1.00 98.62 133 TYR A CA 1
ATOM 1039 C C . TYR A 1 133 ? -0.042 6.735 -6.833 1.00 98.62 133 TYR A C 1
ATOM 1041 O O . TYR A 1 133 ? -0.387 5.569 -7.004 1.00 98.62 133 TYR A O 1
ATOM 1049 N N . GLY A 1 134 ? 0.979 7.294 -7.484 1.00 98.06 134 GLY A N 1
ATOM 1050 C CA . GLY A 1 134 ? 1.697 6.655 -8.591 1.00 98.06 134 GLY A CA 1
ATOM 1051 C C . GLY A 1 134 ? 1.116 7.025 -9.960 1.00 98.06 134 GLY A C 1
ATOM 1052 O O . GLY A 1 134 ? 0.637 8.142 -10.150 1.00 98.06 134 GLY A O 1
ATOM 1053 N N . VAL A 1 135 ? 1.163 6.096 -10.919 1.00 98.19 135 VAL A N 1
ATOM 1054 C CA . VAL A 1 135 ? 0.709 6.304 -12.306 1.00 98.19 135 VAL A CA 1
ATOM 1055 C C . VAL A 1 135 ? -0.338 5.259 -12.682 1.00 98.19 135 VAL A C 1
ATOM 1057 O O . VAL A 1 135 ? -0.086 4.059 -12.605 1.00 98.19 135 VAL A O 1
ATOM 1060 N N . GLU A 1 136 ? -1.515 5.703 -13.115 1.00 98.44 136 GLU A N 1
ATOM 1061 C CA . GLU A 1 136 ? -2.616 4.832 -13.546 1.00 98.44 136 GLU A CA 1
ATOM 1062 C C . GLU A 1 136 ? -2.376 4.279 -14.961 1.00 98.44 136 GLU A C 1
ATOM 1064 O O . GLU A 1 136 ? -2.974 4.717 -15.940 1.00 98.44 136 GLU A O 1
ATOM 1069 N N . GLN A 1 137 ? -1.445 3.328 -15.077 1.00 98.12 137 GLN A N 1
ATOM 1070 C CA . GLN A 1 137 ? -1.059 2.698 -16.340 1.00 98.12 137 GLN A CA 1
ATOM 1071 C C . GLN A 1 137 ? -1.033 1.174 -16.213 1.00 98.12 137 GLN A C 1
ATOM 1073 O O . GLN A 1 137 ? 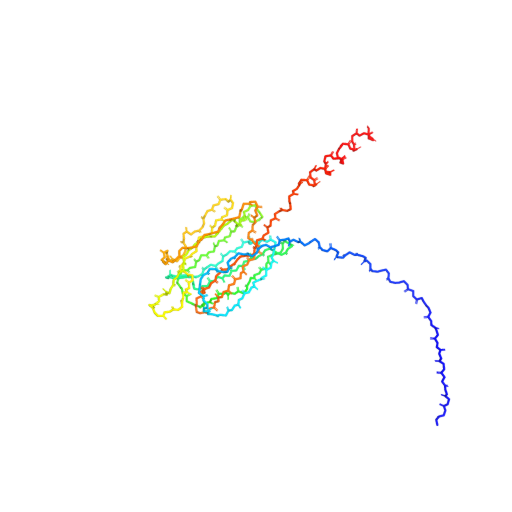-0.502 0.632 -15.245 1.00 98.12 137 GLN A O 1
ATOM 1078 N N . GLY A 1 138 ? -1.527 0.485 -17.244 1.00 98.06 138 GLY A N 1
ATOM 1079 C CA . GLY A 1 138 ? -1.483 -0.972 -17.331 1.00 98.06 138 GLY A CA 1
ATOM 1080 C C . GLY A 1 138 ? -2.817 -1.625 -17.010 1.00 98.06 138 GLY A C 1
ATOM 1081 O O . GLY A 1 138 ? -3.873 -1.101 -17.360 1.00 98.06 138 GLY A O 1
ATOM 1082 N N . THR A 1 139 ? -2.762 -2.779 -16.351 1.00 98.56 139 THR A N 1
ATOM 1083 C CA . THR A 1 139 ? -3.956 -3.542 -15.991 1.00 98.56 139 THR A CA 1
ATOM 1084 C C . THR A 1 139 ? -4.561 -2.975 -14.706 1.00 98.56 139 THR A C 1
ATOM 1086 O O . THR A 1 139 ? -3.868 -2.957 -13.683 1.00 98.56 139 THR A O 1
ATOM 1089 N N . PRO A 1 140 ? -5.829 -2.521 -14.716 1.00 98.69 140 PRO A N 1
ATOM 1090 C CA . PRO A 1 140 ? -6.491 -2.073 -13.503 1.00 98.69 140 PRO A CA 1
ATOM 1091 C C . PRO A 1 140 ? -6.840 -3.258 -12.600 1.00 98.69 140 PRO A C 1
ATOM 1093 O O . PRO A 1 140 ? -7.194 -4.343 -13.062 1.00 98.69 140 PRO A O 1
ATOM 1096 N N . PHE A 1 141 ? -6.832 -3.018 -11.295 1.00 98.50 141 PHE A N 1
ATOM 1097 C CA . PHE A 1 141 ? -7.465 -3.877 -10.306 1.00 98.50 141 PHE A CA 1
ATOM 1098 C C . PHE A 1 141 ? -8.343 -3.045 -9.377 1.00 98.50 141 PHE A C 1
ATOM 1100 O O . PHE A 1 141 ? -8.083 -1.870 -9.118 1.00 98.50 141 PHE A O 1
ATOM 1107 N N . SER A 1 142 ? -9.405 -3.656 -8.864 1.00 97.12 142 SER A N 1
ATOM 1108 C CA . SER A 1 142 ? -10.274 -3.026 -7.880 1.00 97.12 142 SER A CA 1
ATOM 1109 C C . SER A 1 142 ? -10.942 -4.079 -7.020 1.00 97.12 142 SER A C 1
ATOM 1111 O O . SER A 1 142 ? -11.364 -5.132 -7.499 1.00 97.12 142 SER A O 1
ATOM 1113 N N . PHE A 1 143 ? -11.041 -3.776 -5.736 1.00 92.50 143 PHE A N 1
ATOM 1114 C CA . PHE A 1 143 ? -11.712 -4.590 -4.750 1.00 92.50 143 PHE A CA 1
ATOM 1115 C C . PHE A 1 143 ? -12.469 -3.698 -3.760 1.00 92.50 143 PHE A C 1
ATOM 1117 O O . PHE A 1 143 ? -12.011 -2.623 -3.368 1.00 92.50 143 PHE A O 1
ATOM 1124 N N . SER A 1 144 ? -13.642 -4.150 -3.322 1.00 92.50 144 SER A N 1
ATOM 1125 C CA . SER A 1 144 ? -14.406 -3.529 -2.240 1.0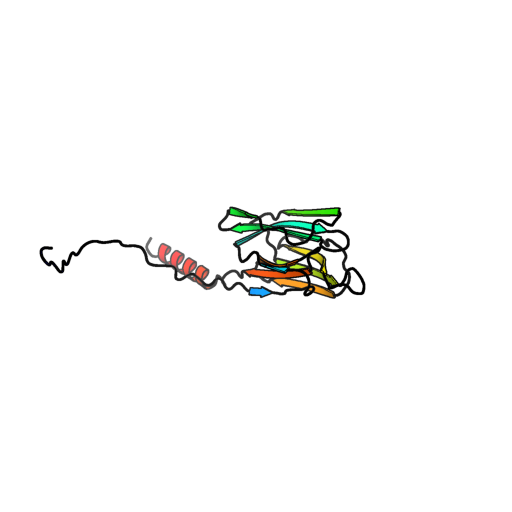0 92.50 144 SER A CA 1
ATOM 1126 C C . SER A 1 144 ? -15.119 -4.594 -1.411 1.00 92.50 144 SER A C 1
ATOM 1128 O O . SER A 1 144 ? -15.595 -5.597 -1.944 1.00 92.50 144 SER A O 1
ATOM 1130 N N . VAL A 1 145 ? -15.213 -4.372 -0.101 1.00 88.00 145 VAL A N 1
ATOM 1131 C CA . VAL A 1 145 ? -15.909 -5.247 0.843 1.00 88.00 145 VAL A CA 1
ATOM 1132 C C . VAL A 1 145 ? -17.194 -4.590 1.335 1.00 88.00 145 VAL A C 1
ATOM 1134 O O . VAL A 1 145 ? -17.188 -3.492 1.888 1.00 88.00 145 VAL A O 1
ATOM 1137 N N . ASN A 1 146 ? -18.314 -5.298 1.181 1.00 84.06 146 ASN A N 1
ATOM 1138 C CA . ASN A 1 146 ? -19.594 -4.871 1.734 1.00 84.06 146 ASN A CA 1
ATOM 1139 C C . ASN A 1 146 ? -19.739 -5.377 3.165 1.00 84.06 146 ASN A C 1
ATOM 1141 O O . ASN A 1 146 ? -19.814 -6.583 3.407 1.00 84.06 146 ASN A O 1
ATOM 1145 N N . GLY A 1 147 ? -19.784 -4.434 4.106 1.00 81.44 147 GLY A N 1
ATOM 1146 C CA . GLY A 1 147 ? -19.953 -4.724 5.523 1.00 81.44 147 GLY A CA 1
ATOM 1147 C C . GLY A 1 147 ? -18.787 -5.515 6.095 1.00 81.44 147 GLY A C 1
ATOM 1148 O O . GLY A 1 147 ? -19.043 -6.484 6.779 1.00 81.44 147 GLY A O 1
ATOM 1149 N N . GLY A 1 148 ? -17.542 -5.140 5.795 1.00 88.31 148 GLY A N 1
ATOM 1150 C CA . GLY A 1 148 ? -16.302 -5.703 6.342 1.00 88.31 148 GLY A CA 1
ATOM 1151 C C . GLY A 1 148 ? -15.180 -4.667 6.294 1.00 88.31 148 GLY A C 1
ATOM 1152 O O . GLY A 1 148 ? -15.424 -3.527 5.899 1.00 88.31 148 GLY A O 1
ATOM 1153 N N . ARG A 1 149 ? -13.963 -5.042 6.697 1.00 94.00 149 ARG A N 1
ATOM 1154 C CA . ARG A 1 149 ? -12.792 -4.153 6.611 1.00 94.00 149 ARG A CA 1
ATOM 1155 C C . ARG A 1 149 ? -11.503 -4.901 6.315 1.00 94.00 149 ARG A C 1
ATOM 1157 O O . ARG A 1 149 ? -11.387 -6.085 6.638 1.00 94.00 149 ARG A O 1
ATOM 1164 N N . ILE A 1 150 ? -10.531 -4.190 5.754 1.00 96.31 150 ILE A N 1
ATOM 1165 C CA . ILE A 1 150 ? -9.163 -4.695 5.589 1.00 96.31 150 ILE A CA 1
ATOM 1166 C C . ILE A 1 150 ? -8.479 -4.732 6.959 1.00 96.31 150 ILE A C 1
ATOM 1168 O O . ILE A 1 150 ? -8.542 -3.771 7.729 1.00 96.31 150 ILE A O 1
ATOM 1172 N N . VAL A 1 151 ? -7.858 -5.866 7.269 1.00 96.62 151 VAL A N 1
ATOM 1173 C CA . VAL A 1 151 ? -7.223 -6.152 8.565 1.00 96.62 151 VAL A CA 1
ATOM 1174 C C . VAL A 1 151 ? -5.789 -6.657 8.445 1.00 96.62 151 VAL A C 1
ATOM 1176 O O . VAL A 1 151 ? -5.179 -6.992 9.451 1.00 96.62 151 VAL A O 1
ATOM 1179 N N . GLY A 1 152 ? -5.250 -6.719 7.238 1.00 97.25 152 GLY A N 1
ATOM 1180 C CA . GLY A 1 152 ? -3.887 -7.153 6.983 1.00 97.25 152 GLY A CA 1
ATOM 1181 C C . GLY A 1 152 ? -3.573 -7.043 5.504 1.00 97.25 152 GLY A C 1
ATOM 1182 O O . GLY A 1 152 ? -4.491 -7.022 4.676 1.00 97.25 152 GLY A O 1
ATOM 1183 N N . MET A 1 153 ? -2.291 -6.960 5.184 1.00 97.88 153 MET A N 1
ATOM 1184 C CA . MET A 1 153 ? -1.798 -6.934 3.814 1.00 97.88 153 MET A CA 1
ATOM 1185 C C . MET A 1 153 ? -0.715 -7.989 3.642 1.00 97.88 153 MET A C 1
ATOM 1187 O O . MET A 1 153 ? 0.023 -8.304 4.576 1.00 97.88 153 MET A O 1
ATOM 1191 N N . ASN A 1 154 ? -0.634 -8.523 2.434 1.00 98.31 154 ASN A N 1
ATOM 1192 C CA . ASN A 1 154 ? 0.456 -9.378 2.001 1.00 98.31 154 ASN A CA 1
ATOM 1193 C C . ASN A 1 154 ? 0.838 -9.011 0.568 1.00 98.31 154 ASN A C 1
ATOM 1195 O O . ASN A 1 154 ? 0.156 -8.217 -0.083 1.00 98.31 154 ASN A O 1
ATOM 1199 N N . GLY A 1 155 ? 1.918 -9.580 0.057 1.00 98.50 155 GLY A N 1
ATOM 1200 C CA . GLY A 1 155 ? 2.326 -9.284 -1.301 1.00 98.50 155 GLY A CA 1
ATOM 1201 C C . GLY A 1 155 ? 3.710 -9.789 -1.626 1.00 98.50 155 GLY A C 1
ATOM 1202 O O . GLY A 1 155 ? 4.209 -10.755 -1.043 1.00 98.50 155 GLY A O 1
ATOM 1203 N N . ARG A 1 156 ? 4.322 -9.122 -2.602 1.00 98.81 156 ARG A N 1
ATOM 1204 C CA . ARG A 1 156 ? 5.710 -9.346 -2.990 1.00 98.81 156 ARG A CA 1
ATOM 1205 C C . ARG A 1 156 ? 6.397 -8.014 -3.198 1.00 98.81 156 ARG A C 1
ATOM 1207 O O . ARG A 1 156 ? 5.778 -7.074 -3.695 1.00 98.81 156 ARG A O 1
ATOM 1214 N N . SER A 1 157 ? 7.662 -7.929 -2.819 1.00 98.69 157 SER A N 1
ATOM 1215 C CA . SER A 1 157 ? 8.443 -6.714 -3.025 1.00 98.69 157 SER A CA 1
ATOM 1216 C C . SER A 1 157 ? 9.926 -6.992 -3.214 1.00 98.69 157 SER A C 1
ATOM 1218 O O . SER A 1 157 ? 10.488 -7.883 -2.573 1.00 98.69 157 SER A O 1
ATOM 1220 N N . GLY A 1 158 ? 10.556 -6.188 -4.059 1.00 97.56 158 GLY A N 1
ATOM 1221 C CA . GLY A 1 158 ? 12.000 -6.077 -4.219 1.00 97.56 158 GLY A CA 1
ATOM 1222 C C . GLY A 1 158 ? 12.400 -4.606 -4.244 1.00 97.56 158 GLY A C 1
ATOM 1223 O O . GLY A 1 158 ? 12.284 -3.906 -3.240 1.00 97.56 158 GLY A O 1
ATOM 1224 N N . TRP A 1 159 ? 12.840 -4.126 -5.408 1.00 96.69 159 TRP A N 1
ATOM 1225 C CA . TRP A 1 159 ? 13.120 -2.701 -5.636 1.00 96.69 159 TRP A CA 1
ATOM 1226 C C . TRP A 1 159 ? 11.853 -1.834 -5.611 1.00 96.69 159 TRP A C 1
ATOM 1228 O O . TRP A 1 159 ? 11.928 -0.658 -5.273 1.00 96.69 159 TRP A O 1
ATOM 1238 N N . TYR A 1 160 ? 10.702 -2.433 -5.915 1.00 98.25 160 TYR A N 1
ATOM 1239 C CA . TYR A 1 160 ? 9.382 -1.811 -5.888 1.00 98.25 160 TYR A CA 1
ATOM 1240 C C . TYR A 1 160 ? 8.396 -2.727 -5.156 1.00 98.25 160 TYR A C 1
ATOM 1242 O O . TYR A 1 160 ? 8.740 -3.845 -4.755 1.00 98.25 160 TYR A O 1
ATOM 1250 N N . LEU A 1 161 ? 7.154 -2.276 -5.009 1.00 98.75 161 LEU A N 1
ATOM 1251 C CA . LEU A 1 161 ? 6.048 -3.149 -4.644 1.00 98.75 161 LEU A CA 1
ATOM 1252 C C . LEU A 1 161 ? 5.608 -3.956 -5.879 1.00 98.75 161 LEU A C 1
ATOM 1254 O O . LEU A 1 161 ? 4.917 -3.437 -6.753 1.00 98.75 161 LEU A O 1
ATOM 1258 N N . ASP A 1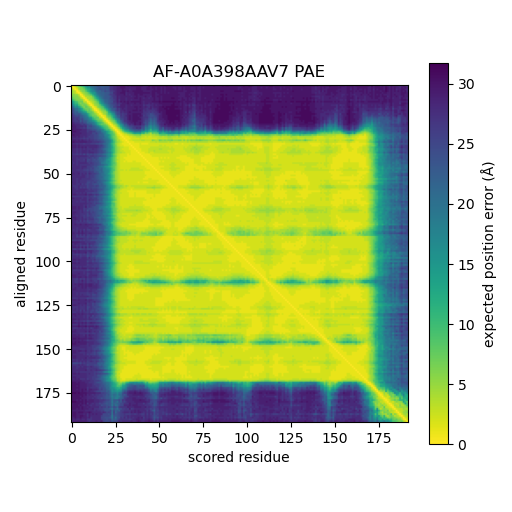 162 ? 6.012 -5.224 -5.968 1.00 98.75 162 ASP A N 1
ATOM 1259 C CA . ASP A 1 162 ? 5.721 -6.095 -7.114 1.00 98.75 162 ASP A CA 1
ATOM 1260 C C . ASP A 1 162 ? 4.249 -6.529 -7.159 1.00 98.75 162 ASP A C 1
ATOM 1262 O O . ASP A 1 162 ? 3.625 -6.519 -8.222 1.00 98.75 162 ASP A O 1
ATOM 1266 N N . SER A 1 163 ? 3.679 -6.904 -6.011 1.00 98.75 163 SER A N 1
ATOM 1267 C CA . SER A 1 163 ? 2.266 -7.287 -5.900 1.00 98.75 163 SER A CA 1
ATOM 1268 C C . SER A 1 163 ? 1.695 -7.036 -4.507 1.00 98.75 163 SER A C 1
ATOM 1270 O O . SER A 1 163 ? 2.442 -6.925 -3.535 1.00 98.75 163 SER A O 1
ATOM 1272 N N . ILE A 1 164 ? 0.365 -6.956 -4.415 1.00 98.69 164 ILE A N 1
ATOM 1273 C CA . ILE A 1 164 ? -0.367 -6.675 -3.176 1.00 98.69 164 ILE A CA 1
ATOM 1274 C C . ILE A 1 164 ? -1.644 -7.519 -3.073 1.00 98.69 164 ILE A C 1
ATOM 1276 O O . ILE A 1 164 ? -2.377 -7.684 -4.049 1.00 98.69 164 ILE A O 1
ATOM 1280 N N . GLY A 1 165 ? -1.925 -8.032 -1.882 1.00 98.19 165 GLY A N 1
ATOM 1281 C CA . GLY A 1 165 ? -3.149 -8.724 -1.496 1.00 98.19 165 GLY A CA 1
ATOM 1282 C C . GLY A 1 165 ? -3.610 -8.294 -0.101 1.00 98.19 165 GLY A C 1
ATOM 1283 O O . GLY A 1 165 ? -2.899 -7.600 0.631 1.00 98.19 165 GLY A O 1
ATOM 1284 N N . PHE A 1 166 ? -4.838 -8.673 0.262 1.00 97.06 166 PHE A N 1
ATOM 1285 C CA . PHE A 1 166 ? -5.493 -8.178 1.476 1.00 97.06 166 PHE A CA 1
ATOM 1286 C C . PHE A 1 166 ? -6.160 -9.291 2.280 1.00 97.06 166 PHE A C 1
ATOM 1288 O O . PHE A 1 166 ? -6.863 -10.146 1.736 1.00 97.06 166 PHE A O 1
ATOM 1295 N N . HIS A 1 167 ? -6.019 -9.201 3.602 1.00 96.38 167 HIS A N 1
ATOM 1296 C CA . HIS A 1 167 ? -6.807 -9.956 4.570 1.00 96.38 167 HIS A CA 1
ATOM 1297 C C . HIS A 1 167 ? -8.022 -9.138 4.996 1.00 96.38 167 HIS A C 1
ATOM 1299 O O . HIS A 1 167 ? -7.914 -7.961 5.349 1.00 96.38 167 HIS A O 1
ATOM 1305 N N . LEU A 1 168 ? -9.193 -9.764 4.994 1.00 94.12 168 LEU A N 1
ATOM 1306 C CA . LEU A 1 168 ? -10.473 -9.122 5.273 1.00 94.12 168 LEU A CA 1
ATOM 1307 C C . LEU A 1 168 ? -11.096 -9.710 6.530 1.00 94.12 168 LEU A C 1
ATOM 1309 O O . LEU A 1 168 ? -11.165 -10.929 6.660 1.00 94.12 168 LEU A O 1
ATOM 1313 N N . SER A 1 169 ? -11.651 -8.866 7.397 1.00 90.94 169 SER A N 1
ATOM 1314 C CA . SER A 1 169 ? -12.585 -9.323 8.429 1.00 90.94 169 SER A CA 1
ATOM 1315 C C . SER A 1 169 ? -14.015 -8.973 8.036 1.00 90.94 169 SER A C 1
ATOM 1317 O O . SER A 1 169 ? -14.307 -7.864 7.576 1.00 90.94 169 SER A O 1
ATOM 1319 N N . ARG A 1 170 ? -14.924 -9.934 8.221 1.00 79.50 170 ARG A N 1
ATOM 1320 C CA . ARG A 1 170 ? -16.365 -9.682 8.190 1.00 79.50 170 ARG A CA 1
ATOM 1321 C C . ARG A 1 170 ? -16.863 -9.575 9.639 1.00 79.50 170 ARG A C 1
ATOM 1323 O O . ARG A 1 170 ? -16.539 -10.449 10.443 1.00 79.50 170 ARG A O 1
ATOM 1330 N N . PRO A 1 171 ? -17.660 -8.558 10.002 1.00 60.12 171 PRO A N 1
ATOM 1331 C CA . PRO A 1 171 ? -18.396 -8.547 11.244 1.00 60.12 171 PRO A CA 1
ATOM 1332 C C . PRO A 1 171 ? -19.294 -9.780 11.256 1.00 60.12 171 PRO A C 1
ATOM 1334 O O . PRO A 1 171 ? -20.000 -10.085 10.289 1.00 60.12 171 PRO A O 1
ATOM 1337 N N . LYS A 1 172 ? -19.260 -10.509 12.370 1.00 54.94 172 LYS A N 1
ATOM 1338 C CA . LYS A 1 172 ? -20.197 -11.601 12.613 1.00 54.94 172 LYS A CA 1
ATOM 1339 C C . LYS A 1 172 ? -21.604 -11.034 12.469 1.00 54.94 172 LYS A C 1
ATOM 1341 O O . LYS A 1 172 ? -21.923 -10.026 13.098 1.00 54.94 172 LYS A O 1
ATOM 1346 N N . SER A 1 173 ? -22.438 -11.657 11.635 1.00 46.72 173 SER A N 1
ATOM 1347 C CA . SER A 1 173 ? -23.840 -11.262 11.499 1.00 46.72 173 SER A CA 1
ATOM 1348 C C . SER A 1 173 ? -24.475 -11.231 12.892 1.00 46.72 173 SER A C 1
ATOM 1350 O O . SER A 1 173 ? -24.663 -12.263 13.534 1.00 46.72 173 SER A O 1
ATOM 1352 N N . THR A 1 174 ? -24.796 -10.036 13.386 1.00 45.84 174 THR A N 1
ATOM 1353 C CA . THR A 1 174 ? -25.292 -9.793 14.750 1.00 45.84 174 THR A CA 1
ATOM 1354 C C . THR A 1 174 ? -26.718 -10.300 14.976 1.00 45.84 174 THR A C 1
ATOM 1356 O O . THR A 1 174 ? -27.290 -10.049 16.038 1.00 45.84 174 THR A O 1
ATOM 1359 N N . LYS A 1 175 ? -27.296 -11.071 14.038 1.00 49.25 175 LYS A N 1
ATOM 1360 C CA . LYS A 1 175 ? -28.637 -11.663 14.168 1.00 49.25 175 LYS A CA 1
ATOM 1361 C C . LYS A 1 175 ? -28.801 -12.479 15.459 1.00 49.25 175 LYS A C 1
ATOM 1363 O O . LYS A 1 175 ? -29.901 -12.519 16.000 1.00 49.25 175 LYS A O 1
ATOM 1368 N N . VAL A 1 176 ? -27.729 -13.064 16.001 1.00 52.91 176 VAL A N 1
ATOM 1369 C CA . VAL A 1 176 ? -27.768 -13.828 17.265 1.00 52.91 176 VAL A CA 1
ATOM 1370 C C . VAL A 1 176 ? -27.664 -12.918 18.500 1.00 52.91 176 VAL A C 1
ATOM 1372 O O . VAL A 1 176 ? -28.454 -13.055 19.434 1.00 52.91 176 VAL A O 1
ATOM 1375 N N . ILE A 1 177 ? -26.768 -11.925 18.488 1.00 52.72 177 ILE A N 1
ATOM 1376 C CA . ILE A 1 177 ? -26.527 -11.031 19.638 1.00 52.72 177 ILE A CA 1
ATOM 1377 C C . ILE A 1 177 ? -27.709 -10.076 19.861 1.00 52.72 177 ILE A C 1
ATOM 1379 O O . ILE A 1 177 ? -28.113 -9.842 21.000 1.00 52.72 177 ILE A O 1
ATOM 1383 N N . HIS A 1 178 ? -28.344 -9.593 18.790 1.00 46.72 178 HIS A N 1
ATOM 1384 C CA . HIS A 1 178 ? -29.557 -8.776 18.900 1.00 46.72 178 HIS A CA 1
ATOM 1385 C C . HIS A 1 178 ? -30.736 -9.565 19.500 1.00 46.72 178 HIS A C 1
ATOM 1387 O O . HIS A 1 178 ? -31.534 -9.014 20.260 1.00 46.72 178 HIS A O 1
ATOM 1393 N N . LYS A 1 179 ? -30.830 -10.870 19.198 1.00 49.59 179 LYS A N 1
ATOM 1394 C CA . LYS A 1 179 ? -31.881 -11.760 19.718 1.00 49.59 179 LYS A CA 1
ATOM 1395 C C . LYS A 1 179 ? -31.682 -12.049 21.210 1.00 49.59 179 LYS A C 1
ATOM 1397 O O . LYS A 1 179 ? -32.653 -12.037 21.962 1.00 49.59 179 LYS A O 1
ATOM 1402 N N . LEU A 1 180 ? -30.431 -12.223 21.644 1.00 57.06 180 LEU A N 1
ATOM 1403 C CA . LEU A 1 180 ? -30.070 -12.403 23.055 1.00 57.06 180 LEU A CA 1
ATOM 1404 C C . LEU A 1 180 ? -30.293 -11.127 23.874 1.00 57.06 180 LEU A C 1
ATOM 1406 O O . LEU A 1 180 ? -30.864 -11.190 24.957 1.00 57.06 180 LEU A O 1
ATOM 1410 N N . ARG A 1 181 ? -29.954 -9.956 23.325 1.00 53.31 181 ARG A N 1
ATOM 1411 C CA . ARG A 1 181 ? -30.140 -8.662 23.998 1.00 53.31 181 ARG A CA 1
ATOM 1412 C C . ARG A 1 181 ? -31.622 -8.285 24.154 1.00 53.31 181 ARG A C 1
ATOM 1414 O O . ARG A 1 181 ? -32.004 -7.775 25.202 1.00 53.31 181 ARG A O 1
ATOM 1421 N N . LYS A 1 182 ? -32.473 -8.619 23.170 1.00 52.28 182 LYS A N 1
ATOM 1422 C CA . LYS A 1 182 ? -33.940 -8.498 23.297 1.00 52.28 182 LYS A CA 1
ATOM 1423 C C . LYS A 1 182 ? -34.531 -9.489 24.304 1.00 52.28 182 LYS A C 1
ATOM 1425 O O . LYS A 1 182 ? -35.409 -9.098 25.062 1.00 52.28 182 LYS A O 1
ATOM 1430 N N . LYS A 1 183 ? -34.045 -10.737 24.350 1.00 52.69 183 LYS A N 1
ATOM 1431 C CA . LYS A 1 183 ? -34.490 -11.718 25.356 1.00 52.69 183 LYS A CA 1
ATOM 1432 C C . LYS A 1 183 ? -34.117 -11.284 26.774 1.00 52.69 183 LYS A C 1
ATOM 1434 O O . LYS A 1 183 ? -34.978 -11.297 27.638 1.00 52.69 183 LYS A O 1
ATOM 1439 N N . ILE A 1 184 ? -32.876 -10.856 27.004 1.00 56.00 184 ILE A N 1
ATOM 1440 C CA . ILE A 1 184 ? -32.406 -10.435 28.334 1.00 56.00 184 ILE A CA 1
ATOM 1441 C C . ILE A 1 184 ? -33.163 -9.191 28.813 1.00 56.00 184 ILE A C 1
ATOM 1443 O O . ILE A 1 184 ? -33.628 -9.179 29.944 1.00 56.00 184 ILE A O 1
ATOM 1447 N N . HIS A 1 185 ? -33.363 -8.192 27.944 1.00 50.09 185 HIS A N 1
ATOM 1448 C CA . HIS A 1 185 ? -34.143 -6.996 28.283 1.00 50.09 185 HIS A CA 1
ATOM 1449 C C . HIS A 1 185 ? -35.634 -7.293 28.539 1.00 50.09 185 HIS A C 1
ATOM 1451 O O . HIS A 1 185 ? -36.278 -6.603 29.322 1.00 50.09 185 HIS A O 1
ATOM 1457 N N . TRP A 1 186 ? -36.194 -8.318 27.891 1.00 53.19 186 TRP A N 1
ATOM 1458 C CA . TRP A 1 186 ? -37.550 -8.792 28.178 1.00 53.19 186 TRP A CA 1
ATOM 1459 C C . TRP A 1 186 ? -37.624 -9.518 29.530 1.00 53.19 186 TRP A C 1
ATOM 1461 O O . TRP A 1 186 ? -38.541 -9.266 30.304 1.00 53.19 186 TRP A O 1
ATOM 1471 N N . PHE A 1 187 ? -36.628 -10.344 29.864 1.00 55.12 187 PHE A N 1
ATOM 1472 C CA . PHE A 1 187 ? -36.568 -11.042 31.152 1.00 55.12 187 PHE A CA 1
ATOM 1473 C C . PHE A 1 187 ? -36.345 -10.097 32.339 1.00 55.12 187 PHE A C 1
ATOM 1475 O O . PHE A 1 187 ? -36.991 -10.269 33.367 1.00 55.12 187 PHE A O 1
ATOM 1482 N N . THR A 1 188 ? -35.517 -9.057 32.208 1.00 56.22 188 THR A N 1
ATOM 1483 C CA . THR A 1 188 ? -35.326 -8.069 33.286 1.00 56.22 188 THR A CA 1
ATOM 1484 C C . THR A 1 188 ? -36.553 -7.195 33.551 1.00 56.22 188 THR A C 1
ATOM 1486 O O . THR A 1 188 ? -36.619 -6.572 34.602 1.00 56.22 188 THR A O 1
ATOM 1489 N N . ARG A 1 189 ? -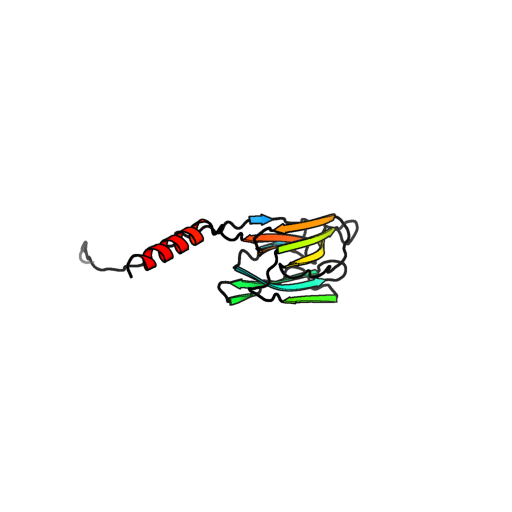37.543 -7.169 32.647 1.00 60.44 189 ARG A N 1
ATOM 1490 C CA . ARG A 1 189 ? -38.827 -6.472 32.846 1.00 60.44 189 ARG A CA 1
ATOM 1491 C C . ARG A 1 189 ? -39.940 -7.347 33.435 1.00 60.44 189 ARG A C 1
ATOM 1493 O O . ARG A 1 189 ? -40.996 -6.809 33.728 1.00 60.44 189 ARG A O 1
ATOM 1500 N N . MET A 1 190 ? -39.738 -8.661 33.566 1.00 56.44 190 MET A N 1
ATOM 1501 C CA . MET A 1 190 ? -40.742 -9.577 34.138 1.00 56.44 190 MET A CA 1
ATOM 1502 C C . MET A 1 190 ? -40.467 -9.973 35.593 1.00 56.44 190 MET A C 1
ATOM 1504 O O . MET A 1 190 ? -41.328 -10.574 36.224 1.00 56.44 190 MET A O 1
ATOM 1508 N N . VAL A 1 191 ? -39.269 -9.687 36.108 1.00 55.31 191 VAL A N 1
ATOM 1509 C CA . VAL A 1 191 ? -38.842 -10.044 37.477 1.00 55.31 191 VAL A CA 1
ATOM 1510 C C . VAL A 1 191 ? -38.700 -8.790 38.363 1.00 55.31 191 VAL A C 1
ATOM 1512 O O . VAL A 1 191 ? -38.174 -8.868 39.467 1.00 55.31 191 VAL A O 1
ATOM 1515 N N . ALA A 1 192 ? -39.161 -7.635 37.875 1.00 50.34 192 ALA A N 1
ATOM 1516 C CA . ALA A 1 192 ? -39.223 -6.362 38.592 1.00 50.34 192 ALA A CA 1
ATOM 1517 C C . ALA A 1 192 ? -40.676 -5.896 38.709 1.00 50.34 192 ALA A C 1
ATOM 1519 O O . ALA A 1 192 ? -41.445 -6.182 37.760 1.00 50.34 192 ALA A O 1
#

Nearest PDB structures (foldseek):
  4akd-assembly1_D  TM=9.641E-01  e=1.975E-17  Artocarpus integer
  5krp-assembly1_C  TM=9.682E-01  e=3.301E-17  Artocarpus altilis
  1vbo-assembly1_B  TM=9.636E-01  e=8.761E-17  Artocarpus integer
  1vbp-assembly1_A  TM=9.613E-01  e=4.306E-16  Artocarpus integer
  2jz4-assembly1_A  TM=8.188E-01  e=1.024E-10  Arabidopsis thaliana

Radius of gyration: 24.98 Å; Cα contacts (8 Å, |Δi|>4): 444; chains: 1; bounding box: 69×63×70 Å

Mean predicted aligned error: 11.6 Å